Protein AF-A0A8T2GKY2-F1 (afdb_monomer)

Radius of gyration: 22.97 Å; Cα contacts (8 Å, |Δi|>4): 378; chains: 1; bounding box: 49×57×75 Å

Mean predicted aligned error: 13.73 Å

pLDDT: mean 72.63, std 26.42, range [22.33, 98.75]

Foldseek 3Di:
DDDDDDDDDDDDDDDDDDDDDDDDDDDDDDDDDDDDPDPPDPADWAKEFALDQALVVLLVCLVVPHQEYHHECDPVDPSHYDLVRLLSNCVSCVSSNHAYEYEDAQDAPVRQVVSCVSSVHQEYEYHYDRSLVRVVVCLVPHAYEYEFEAEPQRDTPDDRPPVCNLSHQEYEYDYPVADDRVLVVCVVCLVSQHWYWYDAPDTMIITDDNPHPPVVVNVVSVD

Solvent-accessible surface area (backbone atoms only — not comparable to full-atom values): 13162 Å² total; per-residue (Å²): 134,91,83,88,90,82,89,88,87,84,87,86,82,91,82,88,82,90,78,93,74,93,78,82,85,78,91,76,92,77,79,94,72,79,86,64,92,66,90,77,54,102,79,61,69,48,33,33,42,52,50,51,77,43,41,68,57,32,43,54,42,32,77,74,62,29,45,26,42,25,31,29,64,37,84,91,44,98,46,38,49,53,57,68,57,42,26,51,23,22,51,40,22,46,77,62,72,15,46,22,28,39,36,34,35,75,42,48,54,71,57,49,52,52,49,33,62,70,14,58,42,63,30,42,29,25,64,26,72,52,22,44,74,30,44,86,61,44,54,78,79,42,46,32,32,42,50,33,42,23,49,92,83,47,49,68,77,52,77,73,59,81,92,54,45,78,62,36,62,24,38,32,46,41,42,93,75,44,80,82,46,62,78,70,54,48,69,64,44,73,75,55,84,46,40,37,35,40,43,36,70,96,48,48,27,45,30,50,51,100,79,58,59,75,78,58,60,67,58,62,65,72,111

Nearest PDB structures (foldseek):
  1dl3-assembly2_B  TM=8.195E-01  e=1.833E-10  Thermotoga maritima
  1ns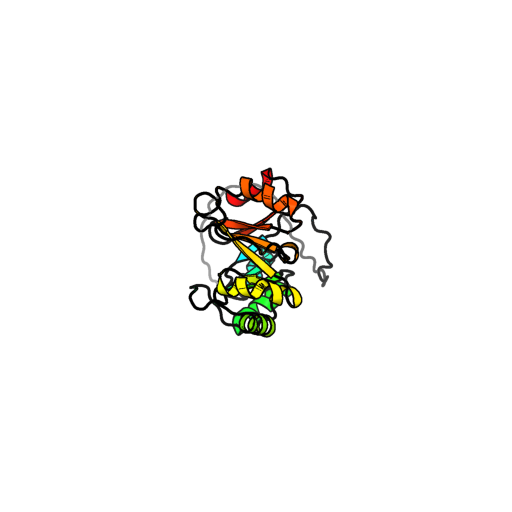j-assembly1_A-2  TM=7.969E-01  e=8.780E-10  Thermotoga maritima
  1dl3-assembly1_A  TM=7.896E-01  e=1.749E-09  Thermotoga maritima
  1lbm-assembly1_A  TM=8.242E-01  e=6.521E-09  Thermotoga maritima
  1v5x-assembly1_B  TM=8.318E-01  e=7.511E-08  Thermus thermophilus

Structure (mmCIF, N/CA/C/O backbone):
data_AF-A0A8T2GKY2-F1
#
_entry.id   AF-A0A8T2GKY2-F1
#
loop_
_atom_site.group_PDB
_atom_site.id
_atom_site.type_symbol
_atom_site.label_atom_id
_atom_site.label_alt_id
_atom_site.label_comp_id
_atom_site.label_asym_id
_atom_site.label_entity_id
_atom_site.label_seq_id
_atom_site.pdbx_PDB_ins_code
_atom_site.Cartn_x
_atom_site.Cartn_y
_atom_site.Cartn_z
_atom_site.occupancy
_atom_site.B_iso_or_equiv
_atom_site.auth_seq_id
_atom_site.auth_comp_id
_atom_site.auth_asym_id
_atom_site.auth_atom_id
_atom_site.pdbx_PDB_model_num
ATOM 1 N N . MET A 1 1 ? -34.374 24.763 52.461 1.00 32.66 1 MET A N 1
ATOM 2 C CA . MET A 1 1 ? -34.403 26.234 52.601 1.00 32.66 1 MET A CA 1
ATOM 3 C C . MET A 1 1 ? -33.079 26.771 52.074 1.00 32.66 1 MET A C 1
ATOM 5 O O . MET A 1 1 ? -32.071 26.225 52.489 1.00 32.66 1 MET A O 1
ATOM 9 N N . SER A 1 2 ? -33.143 27.698 51.103 1.00 29.66 2 SER A N 1
ATOM 10 C CA . SER A 1 2 ? -32.237 28.827 50.755 1.00 29.66 2 SER A CA 1
ATOM 11 C C . SER A 1 2 ? -30.747 28.711 51.139 1.00 29.66 2 SER A C 1
ATOM 13 O O . SER A 1 2 ? -30.451 28.396 52.277 1.00 29.66 2 SER A O 1
ATOM 15 N N . THR A 1 3 ? -29.714 28.948 50.323 1.00 31.73 3 THR A N 1
ATOM 16 C CA . THR A 1 3 ? -29.322 30.028 49.374 1.00 31.73 3 THR A CA 1
ATOM 17 C C . THR A 1 3 ? -27.879 29.643 48.944 1.00 31.73 3 THR A C 1
ATOM 19 O O . THR A 1 3 ? -27.181 29.043 49.749 1.00 31.73 3 THR A O 1
ATOM 22 N N . GLY A 1 4 ? -27.349 29.826 47.731 1.00 27.09 4 GLY A N 1
ATOM 23 C CA . GLY A 1 4 ? -27.071 31.093 47.046 1.00 27.09 4 GLY A CA 1
ATOM 24 C C . GLY A 1 4 ? -25.558 31.434 47.045 1.00 27.09 4 GLY A C 1
ATOM 25 O O . GLY A 1 4 ? -24.960 31.507 48.109 1.00 27.09 4 GLY A O 1
ATOM 26 N N . LEU A 1 5 ? -25.023 31.727 45.843 1.00 32.75 5 LEU A N 1
ATOM 27 C CA . LEU A 1 5 ? -23.810 32.510 45.488 1.00 32.75 5 LEU A CA 1
ATOM 28 C C . LEU A 1 5 ? -22.398 31.885 45.600 1.00 32.75 5 LEU A C 1
ATOM 30 O O . LEU A 1 5 ? -21.884 31.670 46.687 1.00 32.75 5 LEU A O 1
ATOM 34 N N . SER A 1 6 ? -21.671 31.824 44.470 1.00 34.66 6 SER A N 1
ATOM 35 C CA . SER A 1 6 ? -20.662 32.858 44.144 1.00 34.66 6 SER A CA 1
ATOM 36 C C . SER A 1 6 ? -19.997 32.660 42.763 1.00 34.66 6 SER A C 1
ATOM 38 O O . SER A 1 6 ? -19.280 31.696 42.524 1.00 34.66 6 SER A O 1
ATOM 40 N N . ASN A 1 7 ? -20.265 33.620 41.872 1.00 28.98 7 ASN A N 1
ATOM 41 C CA . ASN A 1 7 ? -19.398 34.247 40.863 1.00 28.98 7 ASN A CA 1
ATOM 42 C C . ASN A 1 7 ? -18.136 33.521 40.345 1.00 28.98 7 ASN A C 1
ATOM 44 O O . ASN A 1 7 ? -17.160 33.369 41.074 1.00 28.98 7 ASN A O 1
ATOM 48 N N . ARG A 1 8 ? -18.018 33.436 39.008 1.00 31.77 8 ARG A N 1
ATOM 49 C CA . ARG A 1 8 ? -17.104 34.322 38.252 1.00 31.77 8 ARG A CA 1
ATOM 50 C C . ARG A 1 8 ? -17.467 34.405 36.766 1.00 31.77 8 ARG A C 1
ATOM 52 O O . ARG A 1 8 ? -17.914 33.454 36.143 1.00 31.77 8 ARG A O 1
ATOM 59 N N . LYS A 1 9 ? -17.292 35.620 36.261 1.00 31.86 9 LYS A N 1
ATOM 60 C CA . LYS A 1 9 ? -17.726 36.203 34.993 1.00 31.86 9 LYS A CA 1
ATOM 61 C C . LYS A 1 9 ? -16.487 36.382 34.123 1.00 31.86 9 LYS A C 1
ATOM 63 O O . LYS A 1 9 ? -15.550 36.995 34.621 1.00 31.86 9 LYS A O 1
ATOM 68 N N . VAL A 1 10 ? -16.500 35.968 32.855 1.00 30.44 10 VAL A N 1
ATOM 69 C CA . VAL A 1 10 ? -15.703 36.645 31.818 1.00 30.44 10 VAL A CA 1
ATOM 70 C C . VAL A 1 10 ? -16.494 36.663 30.513 1.00 30.44 10 VAL A C 1
ATOM 72 O O . VAL A 1 10 ? -16.922 35.635 30.002 1.00 30.44 10 VAL A O 1
ATOM 75 N N . SER A 1 11 ? -16.727 37.883 30.044 1.00 31.53 11 SER A N 1
ATOM 76 C CA . SER A 1 11 ? -17.349 38.265 28.782 1.00 31.53 11 SER A CA 1
ATOM 77 C C . SER A 1 11 ? -16.436 37.997 27.594 1.00 31.53 11 SER A C 1
ATOM 79 O O . SER A 1 11 ? -15.244 38.224 27.741 1.00 31.53 11 SER A O 1
ATOM 81 N N . PHE A 1 12 ? -16.992 37.756 26.406 1.00 29.89 12 PHE A N 1
ATOM 82 C CA . PHE A 1 12 ? -16.516 38.428 25.195 1.00 29.89 12 PHE A CA 1
ATOM 83 C C . PHE A 1 12 ? -17.682 38.731 24.250 1.00 29.89 12 PHE A C 1
ATOM 85 O O . PHE A 1 12 ? -18.761 38.149 24.328 1.00 29.89 12 PHE A O 1
ATOM 92 N N . SER A 1 13 ? -17.454 39.781 23.480 1.00 32.41 13 SER A N 1
ATOM 93 C CA . SER A 1 13 ? -18.384 40.746 22.917 1.00 32.41 13 SER A CA 1
ATOM 94 C C . SER A 1 13 ? -19.114 40.302 21.651 1.00 32.41 13 SER A C 1
ATOM 96 O O . SER A 1 13 ? -18.616 39.531 20.839 1.00 32.41 13 SER A O 1
ATOM 98 N N . SER A 1 14 ? -20.293 40.892 21.487 1.00 30.48 14 SER A N 1
ATOM 99 C CA . SER A 1 14 ? -2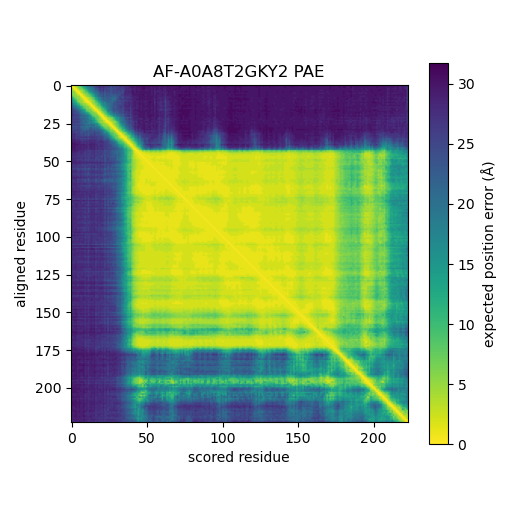1.165 40.877 20.318 1.00 30.48 14 SER A CA 1
ATOM 100 C C . SER A 1 14 ? -20.498 41.368 19.029 1.00 30.48 14 SER A C 1
ATOM 102 O O . SER A 1 14 ? -19.968 42.477 19.005 1.00 30.48 14 SER A O 1
ATOM 104 N N . VAL A 1 15 ? -20.699 40.632 17.935 1.00 32.47 15 VAL A N 1
ATOM 105 C CA . VAL A 1 15 ? -20.936 41.201 16.599 1.00 32.47 15 VAL A CA 1
ATOM 106 C C . VAL A 1 15 ? -22.109 40.427 16.005 1.00 32.47 15 VAL A C 1
ATOM 108 O O . VAL A 1 15 ? -22.082 39.201 15.928 1.00 32.47 15 VAL A O 1
ATOM 111 N N . GLY A 1 16 ? -23.188 41.141 15.693 1.00 30.50 16 GLY A N 1
ATOM 112 C CA . GLY A 1 16 ? -24.419 40.558 15.180 1.00 30.50 16 GLY A CA 1
ATOM 113 C C . GLY A 1 16 ? -24.401 40.386 13.666 1.00 30.50 16 GLY A C 1
ATOM 114 O O . GLY A 1 16 ? -23.892 41.239 12.949 1.00 30.50 16 GLY A O 1
ATOM 115 N N . TYR A 1 17 ? -25.075 39.342 13.191 1.00 25.72 17 TYR A N 1
ATOM 116 C CA . TYR A 1 17 ? -26.086 39.502 12.151 1.00 25.72 17 TYR A CA 1
ATOM 117 C C . TYR A 1 17 ? -27.115 38.376 12.277 1.00 25.72 17 TYR A C 1
ATOM 119 O O . TYR A 1 17 ? -26.778 37.203 12.422 1.00 25.72 17 TYR A O 1
ATOM 127 N N . ALA A 1 18 ? -28.384 38.763 12.303 1.00 31.61 18 ALA A N 1
ATOM 128 C CA . ALA A 1 18 ? -29.525 37.892 12.512 1.00 31.61 18 ALA A CA 1
ATOM 129 C C . ALA A 1 18 ? -29.914 37.179 11.215 1.00 31.61 18 ALA A C 1
ATOM 131 O O . ALA A 1 18 ? -30.179 37.873 10.244 1.00 31.61 18 ALA A O 1
ATOM 132 N N . GLN A 1 19 ? -30.065 35.848 11.236 1.00 39.81 19 GLN A N 1
ATOM 133 C CA . GLN A 1 19 ? -31.049 35.113 10.420 1.00 39.81 19 GLN A CA 1
ATOM 134 C C . GLN A 1 19 ? -31.507 33.823 11.131 1.00 39.81 19 GLN A C 1
ATOM 136 O O . GLN A 1 19 ? -31.027 32.721 10.904 1.00 39.81 19 GLN A O 1
ATOM 141 N N . ASN A 1 20 ? -32.445 34.013 12.055 1.00 36.53 20 ASN A N 1
ATOM 142 C CA . ASN A 1 20 ? -33.67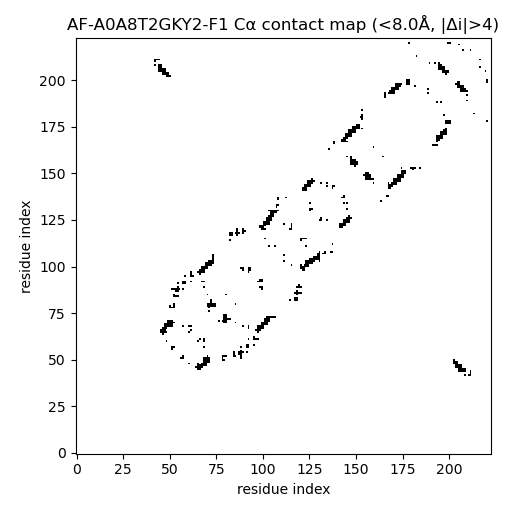3 33.239 12.243 1.00 36.53 20 ASN A CA 1
ATOM 143 C C . ASN A 1 20 ? -33.748 31.815 11.627 1.00 36.53 20 ASN A C 1
ATOM 145 O O . ASN A 1 20 ? -34.330 31.651 10.558 1.00 36.53 20 ASN A O 1
ATOM 149 N N . ARG A 1 21 ? -33.291 30.770 12.338 1.00 31.94 21 ARG A N 1
ATOM 150 C CA . ARG A 1 21 ? -33.905 29.422 12.286 1.00 31.94 21 ARG A CA 1
ATOM 151 C C . ARG A 1 21 ? -33.847 28.762 13.662 1.00 31.94 21 ARG A C 1
ATOM 153 O O . ARG A 1 21 ? -32.782 28.514 14.215 1.00 31.94 21 ARG A O 1
ATOM 160 N N . LYS A 1 22 ? -35.027 28.490 14.212 1.00 30.95 22 LYS A N 1
ATOM 161 C CA . LYS A 1 22 ? -35.247 27.765 15.463 1.00 30.95 22 LYS A CA 1
ATOM 162 C C . LYS A 1 22 ? -34.966 26.280 15.206 1.00 30.95 22 LYS A C 1
ATOM 164 O O . LYS A 1 22 ? -35.832 25.578 14.701 1.00 30.95 22 LYS A O 1
ATOM 169 N N . LEU A 1 23 ? -33.753 25.818 15.498 1.00 32.53 23 LEU A N 1
ATOM 170 C CA . LEU A 1 23 ? -33.408 24.395 15.484 1.00 32.53 23 LEU A CA 1
ATOM 171 C C . LEU A 1 23 ? -33.522 23.866 16.915 1.00 32.53 23 LEU A C 1
ATOM 173 O O . LEU A 1 23 ? -32.670 24.128 17.759 1.00 32.53 23 LEU A O 1
ATOM 177 N N . SER A 1 24 ? -34.621 23.173 17.208 1.00 30.58 24 SER A N 1
ATOM 178 C CA . SER A 1 24 ? -34.756 22.380 18.428 1.00 30.58 24 SER A CA 1
ATOM 179 C C . SER A 1 24 ? -34.111 21.016 18.193 1.00 30.58 24 SER A C 1
ATOM 181 O O . SER A 1 24 ? -34.671 20.195 17.470 1.00 30.58 24 SER A O 1
ATOM 183 N N . CYS A 1 25 ? -32.950 20.768 18.795 1.00 22.33 25 CYS A N 1
ATOM 184 C CA . CYS A 1 25 ? -32.376 19.427 18.850 1.00 22.33 25 CYS A CA 1
ATOM 185 C C . CYS A 1 25 ? -33.033 18.653 19.995 1.00 22.33 25 CYS A C 1
ATOM 187 O O . CYS A 1 25 ? -32.774 18.920 21.168 1.00 22.33 25 CYS A O 1
ATOM 189 N N . SER A 1 26 ? -33.896 17.702 19.653 1.00 35.56 26 SER A N 1
ATOM 190 C CA . SER A 1 26 ? -34.313 16.639 20.562 1.00 35.56 26 SER A CA 1
ATOM 191 C C . SER A 1 26 ? -33.254 15.540 20.551 1.00 35.56 26 SER A C 1
ATOM 193 O O . SER A 1 26 ? -32.970 14.964 19.503 1.00 35.56 26 SER A O 1
ATOM 195 N N . VAL A 1 27 ? -32.675 15.252 21.715 1.00 29.42 27 VAL A N 1
ATOM 196 C CA . VAL A 1 27 ? -31.840 14.066 21.924 1.00 29.42 27 VAL A CA 1
ATOM 197 C C . VAL A 1 27 ? -32.748 12.837 21.896 1.00 29.42 27 VAL A C 1
ATOM 199 O O . VAL A 1 27 ? -33.629 12.706 22.743 1.00 29.42 27 VAL A O 1
ATOM 202 N N . SER A 1 28 ? -32.526 11.938 20.942 1.00 31.48 28 SER A N 1
ATOM 203 C CA . SER A 1 28 ? -33.073 10.582 20.971 1.00 31.48 28 SER A CA 1
ATOM 204 C C . SER A 1 28 ? -31.924 9.585 20.890 1.00 31.48 28 SER A C 1
ATOM 206 O O . SER A 1 28 ? -31.229 9.494 19.882 1.00 31.48 28 SER A O 1
ATOM 208 N N . SER A 1 29 ? -31.716 8.864 21.985 1.00 40.31 29 SER A N 1
ATOM 209 C CA . SER A 1 29 ? -30.877 7.674 22.058 1.00 40.31 29 SER A CA 1
ATOM 210 C C . SER A 1 29 ? -31.449 6.569 21.172 1.00 40.31 29 SER A C 1
ATOM 212 O O . SER A 1 29 ? -32.589 6.161 21.389 1.00 40.31 29 SER A O 1
ATOM 214 N N . THR A 1 30 ? -30.655 6.042 20.243 1.00 30.69 30 THR A N 1
ATOM 215 C CA . THR A 1 30 ? -30.938 4.764 19.575 1.00 30.69 30 THR A CA 1
ATOM 216 C C . THR A 1 30 ? -29.638 3.993 19.373 1.00 30.69 30 THR A C 1
ATOM 218 O O . THR A 1 30 ? -28.815 4.331 18.530 1.00 30.69 30 THR A O 1
ATOM 221 N N . GLU A 1 31 ? -29.454 3.047 20.287 1.00 35.81 31 GLU A N 1
ATOM 222 C CA . GLU A 1 31 ? -28.994 1.663 20.143 1.00 35.81 31 GLU A CA 1
ATOM 223 C C . GLU A 1 31 ? -28.204 1.232 18.891 1.00 35.81 31 GLU A C 1
ATOM 225 O O . GLU A 1 31 ? -28.561 1.499 17.747 1.00 35.81 31 GLU A O 1
ATOM 230 N N . ASN A 1 32 ? -27.156 0.452 19.186 1.00 44.72 32 ASN A N 1
ATOM 231 C CA . ASN A 1 32 ? -26.295 -0.323 18.297 1.00 44.72 32 ASN A CA 1
ATOM 232 C C . ASN A 1 32 ? -27.013 -0.925 17.082 1.00 44.72 32 ASN A C 1
ATOM 234 O O . ASN A 1 32 ? -27.776 -1.883 17.205 1.00 44.72 32 ASN A O 1
ATOM 238 N N . VAL A 1 33 ? -26.616 -0.471 15.896 1.00 35.84 33 VAL A N 1
ATOM 239 C CA . VAL A 1 33 ? -26.764 -1.230 14.656 1.00 35.84 33 VAL A CA 1
ATOM 240 C C . VAL A 1 33 ? -25.398 -1.231 13.984 1.00 35.84 33 VAL A C 1
ATOM 242 O O . VAL A 1 33 ? -24.926 -0.198 13.518 1.00 35.84 33 VAL A O 1
ATOM 245 N N . ALA A 1 34 ? -24.741 -2.393 13.985 1.00 41.00 34 ALA A N 1
ATOM 246 C CA . ALA A 1 34 ? -23.547 -2.624 13.181 1.00 41.00 34 ALA A CA 1
ATOM 247 C C . ALA A 1 34 ? -23.861 -2.264 11.716 1.00 41.00 34 ALA A C 1
ATOM 249 O O . ALA A 1 34 ? -24.927 -2.673 11.233 1.00 41.00 34 ALA A O 1
ATOM 250 N N . PRO A 1 35 ? -22.995 -1.524 10.998 1.00 39.66 35 PRO A N 1
ATOM 251 C CA . PRO A 1 35 ? -23.241 -1.241 9.598 1.00 39.66 35 PRO A CA 1
ATOM 252 C C . PRO A 1 35 ? -23.141 -2.564 8.840 1.00 39.66 35 PRO A C 1
ATOM 254 O O . PRO A 1 35 ? -22.062 -3.120 8.656 1.00 39.66 35 PRO A O 1
ATOM 257 N N . LYS A 1 36 ? -24.300 -3.098 8.458 1.00 39.28 36 LYS A N 1
ATOM 258 C CA . LYS A 1 36 ? -24.404 -4.110 7.411 1.00 39.28 36 LYS A CA 1
ATOM 259 C C . LYS A 1 36 ? -23.870 -3.485 6.130 1.00 39.28 36 LYS A C 1
ATOM 261 O O . LYS A 1 36 ? -24.132 -2.302 5.915 1.00 39.28 36 LYS A O 1
ATOM 266 N N . ASP A 1 37 ? -23.152 -4.285 5.340 1.00 47.81 37 ASP A N 1
ATOM 267 C CA . ASP A 1 37 ? -22.765 -3.983 3.960 1.00 47.81 37 ASP A CA 1
ATOM 268 C C . ASP A 1 37 ? -23.909 -3.248 3.264 1.00 47.81 37 ASP A C 1
ATOM 270 O O . ASP A 1 37 ? -24.945 -3.823 2.922 1.00 47.81 37 ASP A O 1
ATOM 274 N N . ASP A 1 38 ? -23.742 -1.936 3.178 1.00 45.31 38 ASP A N 1
ATOM 275 C CA . ASP A 1 38 ? -24.675 -1.046 2.531 1.00 45.31 38 ASP A CA 1
ATOM 276 C C . ASP A 1 38 ? -24.303 -1.083 1.055 1.00 45.31 38 ASP A C 1
ATOM 278 O O . ASP A 1 38 ? -23.138 -0.882 0.698 1.00 45.31 38 ASP A O 1
ATOM 282 N N . ASP A 1 39 ? -25.303 -1.322 0.215 1.00 47.53 39 ASP A N 1
ATOM 283 C CA . ASP A 1 39 ? -25.324 -1.152 -1.240 1.00 47.53 39 ASP A CA 1
ATOM 284 C C . ASP A 1 39 ? -25.146 0.344 -1.610 1.00 47.53 39 ASP A C 1
ATOM 286 O O . ASP A 1 39 ? -25.842 0.929 -2.441 1.00 47.53 39 ASP A O 1
ATOM 290 N N . ARG A 1 40 ? -24.206 1.011 -0.927 1.00 47.62 40 ARG A N 1
ATOM 291 C CA . ARG A 1 40 ? -23.876 2.430 -0.989 1.00 47.62 40 ARG A CA 1
ATOM 292 C C . ARG A 1 40 ? -23.054 2.704 -2.237 1.00 47.62 40 ARG A C 1
ATOM 294 O O . ARG A 1 40 ? -21.850 2.943 -2.182 1.00 47.62 40 ARG A O 1
ATOM 301 N N . GLY A 1 41 ? -23.773 2.724 -3.355 1.00 49.00 41 GLY A N 1
ATOM 302 C CA . GLY A 1 41 ? -23.422 3.440 -4.573 1.00 49.00 41 GLY A CA 1
ATOM 303 C C . GLY A 1 41 ? -22.332 2.767 -5.393 1.00 49.00 41 GLY A C 1
ATOM 304 O O . GLY A 1 41 ? -21.160 3.116 -5.280 1.00 49.00 41 GLY A O 1
ATOM 305 N N . LYS A 1 42 ? -22.743 1.895 -6.317 1.00 53.44 42 LYS A N 1
ATOM 306 C CA . LYS A 1 42 ? -21.879 1.287 -7.343 1.00 53.44 42 LYS A CA 1
ATOM 307 C C . LYS A 1 42 ? -21.225 2.305 -8.309 1.00 53.44 42 LYS A C 1
ATOM 309 O O . LYS A 1 42 ? -20.414 1.906 -9.136 1.00 53.44 42 LYS A O 1
ATOM 314 N N . ASP A 1 43 ? -21.523 3.600 -8.151 1.00 65.56 43 ASP A N 1
ATOM 315 C CA . ASP A 1 43 ? -21.116 4.687 -9.050 1.00 65.56 43 ASP A CA 1
ATOM 316 C C . ASP A 1 43 ? -20.233 5.772 -8.398 1.00 65.56 43 ASP A C 1
ATOM 318 O O . ASP A 1 43 ? -19.958 6.790 -9.034 1.00 65.56 43 ASP A O 1
ATOM 322 N N . ARG A 1 44 ? -19.777 5.612 -7.142 1.00 77.50 44 ARG A N 1
ATOM 323 C CA . ARG A 1 44 ? -18.852 6.589 -6.527 1.00 77.50 44 ARG A CA 1
ATOM 324 C C . ARG A 1 44 ? -17.385 6.165 -6.679 1.00 77.50 44 ARG A C 1
ATOM 326 O O . ARG A 1 44 ? -17.084 4.976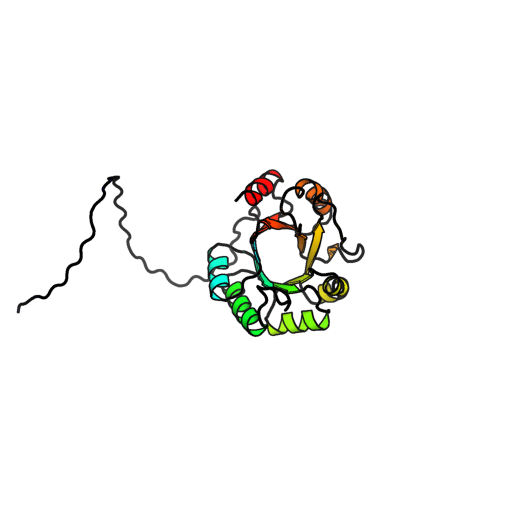 -6.572 1.00 77.50 44 ARG A O 1
ATOM 333 N N . PRO A 1 45 ? -16.450 7.113 -6.863 1.00 78.88 45 PRO A N 1
ATOM 334 C CA . PRO A 1 45 ? -15.027 6.807 -6.806 1.00 78.88 45 PRO A CA 1
ATOM 335 C C . PRO A 1 45 ? -14.649 6.315 -5.404 1.00 78.88 45 PRO A C 1
ATOM 337 O O . PRO A 1 45 ? -15.138 6.832 -4.394 1.00 78.88 45 PRO A O 1
ATOM 340 N N . LEU A 1 46 ? -13.758 5.326 -5.350 1.00 86.38 46 LEU A N 1
ATOM 341 C CA . LEU A 1 46 ? -13.145 4.891 -4.097 1.00 86.38 46 LEU A CA 1
ATOM 342 C C . LEU A 1 46 ? -11.949 5.793 -3.755 1.00 86.38 46 LEU A C 1
ATOM 344 O O . LEU A 1 46 ? -11.256 6.300 -4.641 1.00 86.38 46 LEU A O 1
ATOM 348 N N . VAL A 1 47 ? -11.683 5.997 -2.470 1.00 87.38 47 VAL A N 1
ATOM 349 C CA . VAL A 1 47 ? -10.643 6.919 -1.994 1.00 87.38 47 VAL A CA 1
ATOM 350 C C . VAL A 1 47 ? -9.597 6.180 -1.170 1.00 87.38 47 VAL A C 1
ATOM 352 O O . VAL A 1 47 ? -9.917 5.455 -0.232 1.00 87.38 47 VAL A O 1
ATOM 355 N N . LYS A 1 48 ? -8.318 6.397 -1.488 1.00 90.81 48 LYS A N 1
ATOM 356 C CA . LYS A 1 48 ? -7.177 5.893 -0.720 1.00 90.81 48 LYS A CA 1
ATOM 357 C C . LYS A 1 48 ? -6.392 7.041 -0.088 1.00 90.81 48 LYS A C 1
ATOM 359 O O . LYS A 1 48 ? -5.802 7.859 -0.796 1.00 90.81 48 LYS A O 1
ATOM 364 N N . MET A 1 49 ? -6.295 7.034 1.242 1.00 91.31 49 MET A N 1
ATOM 365 C CA . MET A 1 49 ? -5.474 7.969 2.021 1.00 91.31 49 MET A CA 1
ATOM 366 C C . MET A 1 49 ? -4.120 7.333 2.331 1.00 91.31 49 MET A C 1
ATOM 368 O O . MET A 1 49 ? -4.049 6.307 3.003 1.00 91.31 49 MET A O 1
ATOM 372 N N . CYS A 1 50 ? -3.028 7.892 1.803 1.00 91.44 50 CYS A N 1
ATOM 373 C CA . CYS A 1 50 ? -1.718 7.231 1.806 1.00 91.44 50 CYS A CA 1
ATOM 374 C C . CYS A 1 50 ? -0.700 7.886 2.746 1.00 91.44 50 CYS A C 1
ATOM 376 O O . CYS A 1 50 ? -0.593 9.109 2.798 1.00 91.44 50 CYS A O 1
ATOM 378 N N . GLY A 1 51 ? 0.133 7.061 3.386 1.00 92.06 51 GLY A N 1
ATOM 379 C CA . GLY A 1 51 ? 1.181 7.448 4.333 1.00 92.06 51 GLY A CA 1
ATOM 380 C C . GLY A 1 51 ? 0.622 7.957 5.656 1.00 92.06 51 GLY A C 1
ATOM 381 O O . GLY A 1 51 ? 1.114 8.954 6.178 1.00 92.06 51 GLY A O 1
ATOM 382 N N . ILE A 1 52 ? -0.412 7.275 6.147 1.00 96.19 52 ILE A N 1
ATOM 383 C CA . ILE A 1 52 ? -0.953 7.433 7.494 1.00 96.19 52 ILE A CA 1
ATOM 384 C C . ILE A 1 52 ? 0.060 6.877 8.494 1.00 96.19 52 ILE A C 1
ATOM 386 O O . ILE A 1 52 ? 0.580 5.776 8.307 1.00 96.19 52 ILE A O 1
ATOM 390 N N . THR A 1 53 ? 0.352 7.653 9.539 1.00 97.19 53 THR A N 1
ATOM 391 C CA . THR A 1 53 ? 1.410 7.337 10.512 1.00 97.19 53 THR A CA 1
ATOM 392 C C . THR A 1 53 ? 0.902 7.102 11.932 1.00 97.19 53 THR A C 1
ATOM 394 O O . THR A 1 53 ? 1.700 6.802 12.816 1.00 97.19 53 THR A O 1
ATOM 397 N N . SER A 1 54 ? -0.402 7.248 12.180 1.00 97.56 54 SER A N 1
ATOM 398 C CA . SER A 1 54 ? -1.001 7.000 13.492 1.00 97.56 54 SER A CA 1
ATOM 399 C C . SER A 1 54 ? -2.415 6.428 13.378 1.00 97.56 54 SER A C 1
ATOM 401 O O . SER A 1 54 ? -3.139 6.715 12.424 1.00 97.56 54 SER A O 1
ATOM 403 N N . ALA A 1 55 ? -2.827 5.645 14.378 1.00 98.00 55 ALA A N 1
ATOM 404 C CA . ALA A 1 55 ? -4.179 5.089 14.466 1.00 98.00 55 ALA A CA 1
ATOM 405 C C . ALA A 1 55 ? -5.257 6.186 14.544 1.00 98.00 55 ALA A C 1
ATOM 407 O O . ALA A 1 55 ? -6.346 6.039 13.997 1.00 98.00 55 ALA A O 1
ATOM 408 N N . ARG A 1 56 ? -4.933 7.331 15.158 1.00 97.56 56 ARG A N 1
ATOM 409 C CA . ARG A 1 56 ? -5.823 8.497 15.204 1.00 97.56 56 ARG A CA 1
ATOM 410 C C . ARG A 1 56 ? -6.082 9.068 13.810 1.00 97.56 56 ARG A C 1
ATOM 412 O O . ARG A 1 56 ? -7.229 9.346 13.475 1.00 97.56 56 ARG A O 1
ATOM 419 N N . ASP A 1 57 ? -5.033 9.240 13.008 1.00 95.44 57 ASP A N 1
ATOM 420 C CA . ASP A 1 57 ? -5.171 9.754 11.640 1.00 95.44 57 ASP A CA 1
ATOM 421 C C . ASP A 1 57 ? -5.919 8.759 10.749 1.00 95.44 57 ASP A C 1
ATOM 423 O O . ASP A 1 57 ? -6.694 9.169 9.888 1.00 95.44 57 ASP A O 1
ATOM 427 N N . ALA A 1 58 ? -5.741 7.457 10.997 1.00 97.50 58 ALA A N 1
ATOM 428 C CA . ALA A 1 58 ? -6.515 6.410 10.344 1.00 97.50 58 ALA A CA 1
ATOM 429 C C . ALA A 1 58 ? -8.011 6.540 10.659 1.00 97.50 58 ALA A C 1
ATOM 431 O O . ALA A 1 58 ? -8.808 6.596 9.730 1.00 97.50 58 ALA A O 1
ATOM 432 N N . ALA A 1 59 ? -8.387 6.667 11.937 1.00 97.50 59 ALA A N 1
ATOM 433 C CA . ALA A 1 59 ? -9.783 6.843 12.339 1.00 97.50 59 ALA A CA 1
ATOM 434 C C . ALA A 1 59 ? -10.417 8.063 11.655 1.00 97.50 59 ALA A C 1
ATOM 436 O O . ALA A 1 59 ? -11.471 7.940 11.039 1.00 97.50 59 ALA A O 1
ATOM 437 N N . MET A 1 60 ? -9.729 9.211 11.668 1.00 96.00 60 MET A N 1
ATOM 438 C CA . MET A 1 60 ? -10.215 10.426 11.000 1.00 96.00 60 MET A CA 1
ATOM 439 C C . MET A 1 60 ? -10.367 10.240 9.484 1.00 96.00 60 MET A C 1
ATOM 441 O O . MET A 1 60 ? -11.332 10.723 8.898 1.00 96.00 60 MET A O 1
ATOM 445 N N . ALA A 1 61 ? -9.426 9.549 8.834 1.00 92.75 61 ALA A N 1
ATOM 446 C CA . ALA A 1 61 ? -9.508 9.271 7.403 1.00 92.75 61 ALA A CA 1
ATOM 447 C C . ALA A 1 61 ? -10.701 8.366 7.063 1.00 92.75 61 ALA A C 1
ATOM 449 O O . ALA A 1 61 ? -11.385 8.601 6.068 1.00 92.75 61 ALA A O 1
ATOM 450 N N . VAL A 1 62 ? -10.971 7.358 7.894 1.00 95.56 62 VAL A N 1
ATOM 451 C CA . VAL A 1 62 ? -12.109 6.456 7.699 1.00 95.56 62 VAL A CA 1
ATOM 452 C C . VAL A 1 62 ? -13.439 7.161 7.966 1.00 95.56 62 VAL A C 1
ATOM 454 O O . VAL A 1 62 ? -14.352 7.051 7.153 1.00 95.56 62 VAL A O 1
ATOM 457 N N . GLU A 1 63 ? -13.534 7.969 9.024 1.00 95.12 63 GLU A N 1
ATOM 458 C CA . GLU A 1 63 ? -14.703 8.824 9.287 1.00 95.12 63 GLU A CA 1
ATOM 459 C C . GLU A 1 63 ? -14.981 9.799 8.131 1.00 95.12 63 GLU A C 1
ATOM 461 O O . GLU A 1 63 ? -16.136 10.093 7.826 1.00 95.12 63 GLU A O 1
ATOM 466 N N . ALA A 1 64 ? -13.930 10.264 7.448 1.00 92.19 64 ALA A N 1
ATOM 467 C CA . ALA A 1 64 ? -14.035 11.102 6.256 1.00 92.19 64 ALA A CA 1
ATOM 468 C C . ALA A 1 64 ? -14.412 10.331 4.971 1.00 92.19 64 ALA A C 1
ATOM 470 O O . ALA A 1 64 ? -14.579 10.953 3.922 1.00 92.19 64 ALA A O 1
ATOM 471 N N . GLY A 1 65 ? -14.562 9.003 5.033 1.00 91.44 65 GLY A N 1
ATOM 472 C CA . GLY A 1 65 ? -14.999 8.164 3.915 1.00 91.44 65 GLY A CA 1
ATOM 473 C C . GLY A 1 65 ? -13.876 7.539 3.085 1.00 91.44 65 GLY A C 1
ATOM 474 O O . GLY A 1 65 ? -14.111 7.181 1.933 1.00 91.44 65 GLY A O 1
ATOM 475 N N . ALA A 1 66 ? -12.657 7.415 3.622 1.00 89.88 66 ALA A N 1
ATOM 476 C CA . ALA A 1 66 ? -11.594 6.676 2.944 1.00 89.88 66 ALA A CA 1
ATOM 477 C C . ALA A 1 66 ? -11.935 5.180 2.842 1.00 89.88 66 ALA A C 1
ATOM 479 O O . ALA A 1 66 ? -12.199 4.526 3.846 1.00 89.88 66 ALA A O 1
ATOM 480 N N . ASP A 1 67 ? -11.842 4.621 1.637 1.00 95.12 67 ASP A N 1
ATOM 481 C CA . ASP A 1 67 ? -12.038 3.192 1.373 1.00 95.12 67 ASP A CA 1
ATOM 482 C C . ASP A 1 67 ? -10.745 2.381 1.597 1.00 95.12 67 ASP A C 1
ATOM 484 O O . ASP A 1 67 ? -10.788 1.176 1.849 1.00 95.12 67 ASP A O 1
ATOM 488 N N . PHE A 1 68 ? -9.577 3.034 1.525 1.00 96.12 68 PHE A N 1
ATOM 489 C CA . PHE A 1 68 ? -8.267 2.412 1.740 1.00 96.12 68 PHE A CA 1
ATOM 490 C C . PHE A 1 68 ? -7.343 3.292 2.584 1.00 96.12 68 PHE A C 1
ATOM 492 O O . PHE A 1 68 ? -7.228 4.501 2.360 1.00 96.12 68 PHE A O 1
ATOM 499 N N . ILE A 1 69 ? -6.584 2.658 3.477 1.00 96.94 69 ILE A N 1
ATOM 500 C CA . ILE A 1 69 ? -5.601 3.308 4.348 1.00 96.94 69 ILE A CA 1
ATOM 501 C C . ILE A 1 69 ? -4.204 2.781 4.021 1.00 96.94 69 ILE A C 1
ATOM 503 O O . ILE A 1 69 ? -3.892 1.616 4.244 1.00 96.94 69 ILE A O 1
ATOM 507 N N . GLY A 1 70 ? -3.353 3.642 3.463 1.00 96.69 70 GLY A N 1
ATOM 508 C CA . GLY A 1 70 ? -1.989 3.310 3.064 1.00 96.69 70 GLY A CA 1
ATOM 509 C C . GLY A 1 70 ? -0.959 3.625 4.144 1.00 96.69 70 GLY A C 1
ATOM 510 O O . GLY A 1 70 ? -0.860 4.764 4.595 1.00 96.69 70 GLY A O 1
ATOM 511 N N . MET A 1 71 ? -0.124 2.646 4.468 1.00 98.00 71 MET A N 1
ATOM 512 C CA . MET A 1 71 ? 0.978 2.729 5.425 1.00 98.00 71 MET A CA 1
ATOM 513 C C . MET A 1 71 ? 2.297 2.484 4.704 1.00 98.00 71 MET A C 1
ATOM 515 O O . MET A 1 71 ? 2.422 1.520 3.955 1.00 98.00 71 MET A O 1
ATOM 519 N N . ILE A 1 72 ? 3.290 3.346 4.913 1.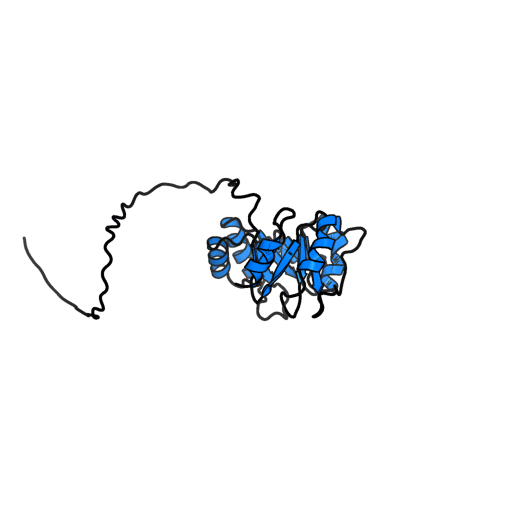00 97.00 72 ILE A N 1
ATOM 520 C CA . ILE A 1 72 ? 4.606 3.171 4.291 1.00 97.00 72 ILE A CA 1
ATOM 521 C C . ILE A 1 72 ? 5.494 2.391 5.257 1.00 97.00 72 ILE A C 1
ATOM 523 O O . ILE A 1 72 ? 5.723 2.842 6.376 1.00 97.00 72 ILE A O 1
ATOM 527 N N . ILE A 1 73 ? 5.993 1.236 4.816 1.00 96.19 73 ILE A N 1
ATOM 528 C CA . ILE A 1 73 ? 6.843 0.333 5.617 1.00 96.19 73 ILE A CA 1
ATOM 529 C C . ILE A 1 73 ? 8.288 0.358 5.078 1.00 96.19 73 ILE A C 1
ATOM 531 O O . ILE A 1 73 ? 9.099 -0.515 5.348 1.00 96.19 73 ILE A O 1
ATOM 535 N N . TRP A 1 74 ? 8.634 1.392 4.307 1.00 95.81 74 TRP A N 1
ATOM 536 C CA . TRP A 1 74 ? 9.967 1.566 3.740 1.00 95.81 74 TRP A CA 1
ATOM 537 C C . TRP A 1 74 ? 10.804 2.556 4.568 1.00 95.81 74 TRP A C 1
ATOM 539 O O . TRP A 1 74 ? 10.477 3.751 4.567 1.00 95.81 74 TRP A O 1
ATOM 549 N N . PRO A 1 75 ? 11.905 2.115 5.214 1.00 92.81 75 PRO A N 1
ATOM 550 C CA . PRO A 1 75 ? 12.647 2.905 6.206 1.00 92.81 75 PRO A CA 1
ATOM 551 C C . PRO A 1 75 ? 13.180 4.260 5.727 1.00 92.81 75 PRO A C 1
ATOM 553 O O . PRO A 1 75 ? 13.380 5.164 6.535 1.00 92.81 75 PRO A O 1
ATOM 556 N N . HIS A 1 76 ? 13.408 4.430 4.423 1.00 93.69 76 HIS A N 1
ATOM 557 C CA . HIS A 1 76 ? 13.925 5.680 3.854 1.00 93.69 76 HIS A CA 1
ATOM 558 C C . HIS A 1 76 ? 12.845 6.758 3.643 1.00 93.69 76 HIS A C 1
ATOM 560 O O . HIS A 1 76 ? 13.155 7.894 3.276 1.00 93.69 76 HIS A O 1
ATOM 566 N N . SER A 1 77 ? 11.573 6.446 3.900 1.00 92.44 77 SER A N 1
ATOM 567 C CA . SER A 1 77 ? 10.487 7.424 3.875 1.00 92.44 77 SER A CA 1
ATOM 568 C C . SER A 1 77 ? 10.383 8.192 5.194 1.00 92.44 77 SER A C 1
ATOM 570 O O . SER A 1 77 ? 10.318 7.602 6.269 1.00 92.44 77 SER A O 1
ATOM 572 N N . LYS A 1 78 ? 10.200 9.519 5.122 1.00 93.44 78 LYS A N 1
ATOM 573 C CA . LYS A 1 78 ? 9.862 10.356 6.296 1.00 93.44 78 LYS A CA 1
ATOM 574 C C . LYS A 1 78 ? 8.543 9.961 6.974 1.00 93.44 78 LYS A C 1
ATOM 576 O O . LYS A 1 78 ? 8.309 10.342 8.112 1.00 93.44 78 LYS A O 1
ATOM 581 N N . ARG A 1 79 ? 7.671 9.253 6.251 1.00 95.19 79 ARG A N 1
ATOM 582 C CA . ARG A 1 79 ? 6.376 8.749 6.733 1.00 95.19 79 ARG A CA 1
ATOM 583 C C . ARG A 1 79 ? 6.410 7.241 7.002 1.00 95.19 79 ARG A C 1
ATOM 585 O O . ARG A 1 79 ? 5.357 6.615 7.037 1.00 95.19 79 ARG A O 1
ATOM 592 N N . SER A 1 80 ? 7.604 6.650 7.104 1.00 96.88 80 SER A N 1
ATOM 593 C CA . SER A 1 80 ? 7.746 5.238 7.454 1.00 96.88 80 SER A CA 1
ATOM 594 C C . SER A 1 80 ? 7.276 4.992 8.882 1.00 96.88 80 SER A C 1
ATOM 596 O O . SER A 1 80 ? 7.561 5.789 9.775 1.00 96.88 80 SER A O 1
ATOM 598 N N . ILE A 1 81 ? 6.616 3.861 9.102 1.00 98.12 81 ILE A N 1
ATOM 599 C CA . ILE A 1 81 ? 6.198 3.399 10.429 1.00 98.12 81 ILE A CA 1
ATOM 600 C C . ILE A 1 81 ? 6.730 1.996 10.725 1.00 98.12 81 ILE A C 1
ATOM 602 O O . ILE A 1 81 ? 7.150 1.278 9.819 1.00 98.12 81 ILE A O 1
ATOM 606 N N . SER A 1 82 ? 6.725 1.604 12.001 1.00 98.19 82 SER A N 1
ATOM 607 C CA . SER A 1 82 ? 7.039 0.231 12.408 1.00 98.19 82 SER A CA 1
ATOM 608 C C . SER A 1 82 ? 5.873 -0.721 12.120 1.00 98.19 82 SER A C 1
ATOM 610 O O . SER A 1 82 ? 4.722 -0.298 12.010 1.00 98.19 82 SER A O 1
ATOM 612 N N . LEU A 1 83 ? 6.154 -2.029 12.093 1.00 98.31 83 LEU A N 1
ATOM 613 C CA . LEU A 1 83 ? 5.120 -3.063 11.937 1.00 98.31 83 LEU A CA 1
ATOM 614 C C . LEU A 1 83 ? 4.083 -3.053 13.070 1.00 98.31 83 LEU A C 1
ATOM 616 O O . LEU A 1 83 ? 2.917 -3.356 12.827 1.00 98.31 83 LEU A O 1
ATOM 620 N N . SER A 1 84 ? 4.485 -2.675 14.288 1.00 98.38 84 SER A N 1
ATOM 621 C CA . SER A 1 84 ? 3.564 -2.534 15.423 1.00 98.38 84 SER A CA 1
ATOM 622 C C . SER A 1 84 ? 2.575 -1.388 15.209 1.00 98.38 84 SER A C 1
ATOM 624 O O . SER A 1 84 ? 1.377 -1.585 15.350 1.00 98.38 84 SER A O 1
ATOM 626 N N . VAL A 1 85 ? 3.056 -0.217 14.777 1.00 98.50 85 VAL A N 1
ATOM 627 C CA . VAL A 1 85 ? 2.188 0.931 14.469 1.00 98.50 85 VAL A CA 1
ATOM 628 C C . VAL A 1 85 ? 1.302 0.626 13.261 1.00 98.50 85 VAL A C 1
ATOM 630 O O . VAL A 1 85 ? 0.130 0.997 13.246 1.00 98.50 85 VAL A O 1
ATOM 633 N N . ALA A 1 86 ? 1.833 -0.085 12.262 1.00 98.56 86 ALA A N 1
ATOM 634 C CA . ALA A 1 86 ? 1.044 -0.536 11.124 1.00 98.56 86 ALA A CA 1
ATOM 635 C C . ALA A 1 86 ? -0.089 -1.477 11.558 1.00 98.56 86 ALA A C 1
ATOM 637 O O . ALA A 1 86 ? -1.199 -1.344 11.055 1.00 98.56 86 ALA A O 1
ATOM 638 N N . LYS A 1 87 ? 0.148 -2.365 12.532 1.00 98.75 87 LYS A N 1
ATOM 639 C CA . LYS A 1 87 ? -0.893 -3.230 13.101 1.00 98.75 87 LYS A CA 1
ATOM 640 C C . LYS A 1 87 ? -2.016 -2.423 13.760 1.00 98.75 87 LYS A C 1
ATOM 642 O O . LYS A 1 87 ? -3.183 -2.662 13.462 1.00 98.75 87 LYS A O 1
ATOM 647 N N . ASP A 1 88 ? -1.667 -1.432 14.579 1.00 98.69 88 ASP A N 1
ATOM 648 C CA . ASP A 1 88 ? -2.650 -0.575 15.257 1.00 98.69 88 ASP A CA 1
ATOM 649 C C . ASP A 1 88 ? -3.510 0.207 14.246 1.00 98.69 88 ASP A C 1
ATOM 651 O O . ASP A 1 88 ? -4.735 0.259 14.352 1.00 98.69 88 ASP A O 1
ATOM 655 N N . ILE A 1 89 ? -2.878 0.786 13.218 1.00 98.69 89 ILE A N 1
ATOM 656 C CA . ILE A 1 89 ? -3.577 1.481 12.124 1.00 98.69 89 ILE A CA 1
ATOM 657 C C . ILE A 1 89 ? -4.475 0.518 11.349 1.00 98.69 89 ILE A C 1
ATOM 659 O O . ILE A 1 89 ? -5.597 0.867 10.985 1.00 98.69 89 ILE A O 1
ATOM 663 N N . SER A 1 90 ? -3.975 -0.685 11.085 1.00 98.69 90 SER A N 1
ATOM 664 C CA . SER A 1 90 ? -4.669 -1.712 10.323 1.00 98.69 90 SER A CA 1
ATOM 665 C C . SER A 1 90 ? -5.942 -2.192 11.018 1.00 98.69 90 SER A C 1
ATOM 667 O O . SER A 1 90 ? -6.976 -2.369 10.369 1.00 98.69 90 SER A O 1
ATOM 669 N N . GLN A 1 91 ? -5.895 -2.335 12.344 1.00 98.62 91 GLN A N 1
ATOM 670 C CA . GLN A 1 91 ? -7.068 -2.631 13.157 1.00 98.62 91 GLN A CA 1
ATOM 671 C C . GLN A 1 91 ? -8.122 -1.523 13.032 1.00 98.62 91 GLN A C 1
ATOM 673 O O . GLN A 1 91 ? -9.260 -1.810 12.663 1.00 98.62 91 GLN A O 1
ATOM 678 N N . VAL A 1 92 ? -7.735 -0.260 13.247 1.00 98.44 92 VAL A N 1
ATOM 679 C CA . VAL A 1 92 ? -8.657 0.887 13.146 1.00 98.44 92 VAL A CA 1
ATOM 680 C C . VAL A 1 92 ? -9.264 1.011 11.749 1.00 98.44 92 VAL A C 1
ATOM 682 O O . VAL A 1 92 ? -10.463 1.250 11.616 1.00 98.44 92 VAL A O 1
ATOM 685 N N . ALA A 1 93 ? -8.455 0.823 10.701 1.00 98.25 93 ALA A N 1
ATOM 686 C CA . ALA A 1 93 ? -8.931 0.867 9.324 1.00 98.25 93 ALA A CA 1
ATOM 687 C C . ALA A 1 93 ? -10.059 -0.149 9.098 1.00 98.25 93 ALA A C 1
ATOM 689 O O . ALA A 1 93 ? -11.124 0.219 8.606 1.00 98.25 93 ALA A O 1
ATOM 690 N N . ARG A 1 94 ? -9.853 -1.401 9.527 1.00 98.25 94 ARG A N 1
ATOM 691 C CA . ARG A 1 94 ? -10.855 -2.464 9.385 1.00 98.25 94 ARG A CA 1
ATOM 692 C C . ARG A 1 94 ? -12.108 -2.228 10.207 1.00 98.25 94 ARG A C 1
ATOM 694 O O . ARG A 1 94 ? -13.200 -2.440 9.692 1.00 98.25 94 ARG A O 1
ATOM 701 N N . GLU A 1 95 ? -11.963 -1.803 11.460 1.00 98.12 95 GLU A N 1
ATOM 702 C CA . GLU A 1 95 ? -13.102 -1.517 12.342 1.00 98.12 95 GLU A CA 1
ATOM 703 C C . GLU A 1 95 ? -14.018 -0.437 11.751 1.00 98.12 95 GLU A C 1
ATOM 705 O O . GLU A 1 95 ? -15.237 -0.519 11.894 1.00 98.12 95 GLU A O 1
ATOM 710 N N . GLY A 1 96 ? -13.447 0.533 11.033 1.00 96.69 96 GLY A N 1
ATOM 711 C CA . GLY A 1 96 ? -14.206 1.554 10.314 1.00 96.69 96 GLY A CA 1
ATOM 712 C C . GLY A 1 96 ? -14.609 1.183 8.875 1.00 96.69 96 GLY A C 1
ATOM 713 O O . GLY A 1 96 ? -15.239 1.993 8.200 1.00 96.69 96 GLY A O 1
ATOM 714 N N . GLY A 1 97 ? -14.281 -0.021 8.392 1.00 96.38 97 GLY A N 1
ATOM 715 C CA . GLY A 1 97 ? -14.688 -0.520 7.070 1.00 96.38 97 GLY A CA 1
ATOM 716 C C . GLY A 1 97 ? -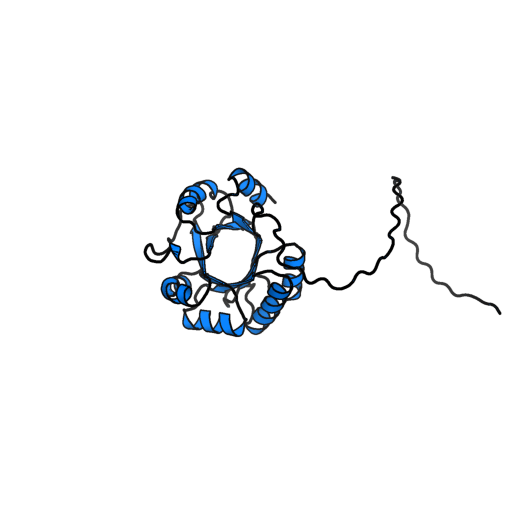13.755 -0.173 5.902 1.00 96.38 97 GLY A C 1
ATOM 717 O O . GLY A 1 97 ? -14.114 -0.407 4.750 1.00 96.38 97 GLY A O 1
ATOM 718 N N . ALA A 1 98 ? -12.558 0.351 6.170 1.00 96.88 98 ALA A N 1
ATOM 719 C CA . ALA A 1 98 ? -11.539 0.624 5.160 1.00 96.88 98 ALA A CA 1
ATOM 720 C C . ALA A 1 98 ? -10.505 -0.507 5.054 1.00 96.88 98 ALA A C 1
ATOM 722 O O . ALA A 1 98 ? -10.216 -1.224 6.014 1.00 96.88 98 ALA A O 1
ATOM 723 N N . LYS A 1 99 ? -9.882 -0.633 3.880 1.00 97.75 99 LYS A N 1
ATOM 724 C CA . LYS A 1 99 ? -8.889 -1.678 3.602 1.00 97.75 99 LYS A CA 1
ATOM 725 C C . LYS A 1 99 ? -7.464 -1.204 3.923 1.00 97.75 99 LYS A C 1
ATOM 727 O O . LYS A 1 99 ? -7.000 -0.231 3.316 1.00 97.75 99 LYS A O 1
ATOM 732 N N . PRO A 1 100 ? -6.730 -1.870 4.831 1.00 98.25 100 PRO A N 1
ATOM 733 C CA . PRO A 1 100 ? -5.350 -1.512 5.140 1.00 98.25 100 PRO A CA 1
ATOM 734 C C . PRO A 1 100 ? -4.377 -1.989 4.054 1.00 98.25 100 PRO A C 1
ATOM 736 O O . PRO A 1 100 ? -4.396 -3.150 3.636 1.00 98.25 100 PRO A O 1
ATOM 739 N N . VAL A 1 101 ? -3.491 -1.087 3.628 1.00 98.44 101 VAL A N 1
ATOM 740 C CA . VAL A 1 101 ? -2.525 -1.290 2.542 1.00 98.44 101 VAL A CA 1
ATOM 741 C C . VAL A 1 101 ? -1.108 -0.994 3.025 1.00 98.44 101 VAL A C 1
ATOM 743 O O . VAL A 1 101 ? -0.828 0.126 3.449 1.00 98.44 101 VAL A O 1
ATOM 746 N N . GLY A 1 102 ? -0.186 -1.947 2.891 1.00 98.19 102 GLY A N 1
ATOM 747 C CA . GLY A 1 102 ? 1.248 -1.700 3.099 1.00 98.19 102 GLY A CA 1
ATOM 748 C C . GLY A 1 102 ? 1.944 -1.292 1.807 1.00 98.19 102 GLY A C 1
ATOM 749 O O . GLY A 1 102 ? 1.741 -1.924 0.776 1.00 98.19 102 GLY A O 1
ATOM 750 N N . VAL A 1 103 ? 2.763 -0.244 1.847 1.00 97.81 103 VAL A N 1
ATOM 751 C CA . VAL A 1 103 ? 3.555 0.237 0.708 1.00 97.81 103 VAL A CA 1
ATOM 752 C C . VAL A 1 103 ? 5.001 -0.218 0.865 1.00 97.81 103 VAL A C 1
ATOM 754 O O . VAL A 1 103 ? 5.671 0.180 1.823 1.00 97.81 103 VAL A O 1
ATOM 757 N N . PHE A 1 104 ? 5.461 -0.991 -0.118 1.00 97.81 104 PHE A N 1
ATOM 758 C CA . PHE A 1 104 ? 6.788 -1.597 -0.187 1.00 97.81 104 PHE A CA 1
ATOM 759 C C . PHE A 1 104 ? 7.535 -1.081 -1.417 1.00 97.81 104 PHE A C 1
ATOM 761 O O . PHE A 1 104 ? 6.946 -0.914 -2.493 1.00 97.81 104 PHE A O 1
ATOM 768 N N . VAL A 1 105 ? 8.823 -0.785 -1.255 1.00 96.25 105 VAL A N 1
ATOM 769 C CA . VAL A 1 105 ? 9.642 -0.160 -2.309 1.00 96.25 105 VAL A CA 1
ATOM 770 C C . VAL A 1 105 ? 10.796 -1.077 -2.700 1.00 96.25 105 VAL A C 1
ATOM 772 O O . VAL A 1 105 ? 10.943 -1.443 -3.866 1.00 96.25 105 VAL A O 1
ATOM 775 N N . GLU A 1 106 ? 11.602 -1.474 -1.723 1.00 96.38 106 GLU A N 1
ATOM 776 C CA . GLU A 1 106 ? 12.835 -2.237 -1.947 1.00 96.38 106 GLU A CA 1
ATOM 777 C C . GLU A 1 106 ? 12.783 -3.642 -1.333 1.00 96.38 106 GLU A C 1
ATOM 779 O O . GLU A 1 106 ? 13.741 -4.401 -1.454 1.00 96.38 106 GLU A O 1
ATOM 784 N N . ASP A 1 107 ? 11.663 -3.998 -0.706 1.00 97.31 107 ASP A N 1
ATOM 785 C CA . ASP A 1 107 ? 11.468 -5.257 0.006 1.00 97.31 107 ASP A CA 1
ATOM 786 C C . ASP A 1 107 ? 11.267 -6.437 -0.950 1.00 97.31 107 ASP A C 1
ATOM 788 O O . ASP A 1 107 ? 10.634 -6.293 -2.002 1.00 97.31 107 ASP A O 1
ATOM 792 N N . ASP A 1 108 ? 11.775 -7.606 -0.557 1.00 97.25 108 ASP A N 1
ATOM 793 C CA . ASP A 1 108 ? 11.554 -8.876 -1.246 1.00 97.25 108 ASP A CA 1
ATOM 794 C C . ASP A 1 108 ? 10.245 -9.561 -0.815 1.00 97.25 108 ASP A C 1
ATOM 796 O O . ASP A 1 108 ? 9.600 -9.179 0.161 1.00 97.25 108 ASP A O 1
ATOM 800 N N . GLU A 1 109 ? 9.861 -10.610 -1.543 1.00 97.06 109 GLU A N 1
ATOM 801 C CA . GLU A 1 109 ? 8.661 -11.421 -1.293 1.00 97.06 109 GLU A CA 1
ATOM 802 C C . GLU A 1 109 ? 8.514 -11.846 0.176 1.00 97.06 109 GLU A C 1
ATOM 804 O O . GLU A 1 109 ? 7.485 -11.602 0.804 1.00 97.06 109 GLU A O 1
ATOM 809 N N . ASN A 1 110 ? 9.567 -12.439 0.745 1.00 97.69 110 ASN A N 1
ATOM 810 C CA . ASN A 1 110 ? 9.548 -12.957 2.110 1.00 97.69 110 ASN A CA 1
ATOM 811 C C . ASN A 1 110 ? 9.352 -11.840 3.141 1.00 97.69 110 ASN A C 1
ATOM 813 O O . ASN A 1 110 ? 8.667 -12.022 4.147 1.00 97.69 110 ASN A O 1
ATOM 817 N N . THR A 1 111 ? 9.981 -10.688 2.920 1.00 97.62 111 THR A N 1
ATOM 818 C CA . THR A 1 111 ? 9.862 -9.522 3.796 1.00 97.62 111 THR A CA 1
ATOM 819 C C . THR A 1 111 ? 8.467 -8.921 3.711 1.00 97.62 111 THR A C 1
ATOM 821 O O . THR A 1 111 ? 7.868 -8.650 4.752 1.00 97.62 111 THR A O 1
ATOM 824 N N . ILE A 1 112 ? 7.917 -8.806 2.501 1.00 98.38 112 ILE A N 1
ATOM 825 C CA . ILE A 1 112 ? 6.556 -8.321 2.256 1.00 98.38 112 ILE A CA 1
ATOM 826 C C . ILE A 1 112 ? 5.526 -9.223 2.944 1.00 98.38 112 ILE A C 1
ATOM 828 O O . ILE A 1 112 ? 4.680 -8.714 3.676 1.00 98.38 112 ILE A O 1
ATOM 832 N N . LEU A 1 113 ? 5.612 -10.547 2.767 1.00 98.25 113 LEU A N 1
ATOM 833 C CA . LEU A 1 113 ? 4.676 -11.499 3.379 1.00 98.25 113 LEU A CA 1
ATOM 834 C C . LEU A 1 113 ? 4.726 -11.437 4.908 1.00 98.25 113 LEU A C 1
ATOM 836 O O . LEU A 1 113 ? 3.691 -11.260 5.545 1.00 98.25 113 LEU A O 1
ATOM 840 N N . ARG A 1 114 ? 5.927 -11.469 5.505 1.00 98.19 114 ARG A N 1
ATOM 841 C CA . ARG A 1 114 ? 6.078 -11.354 6.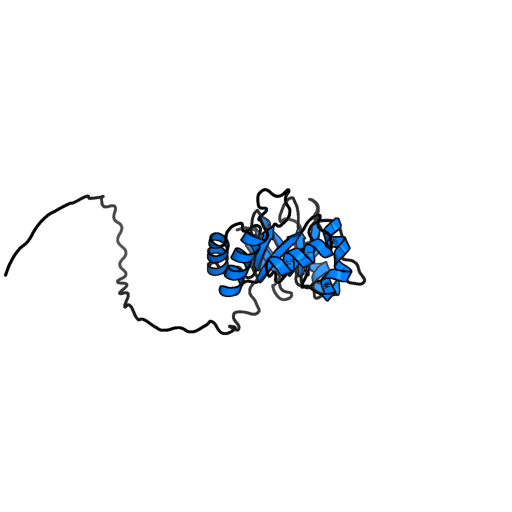966 1.00 98.19 114 ARG A CA 1
ATOM 842 C C . ARG A 1 114 ? 5.529 -10.041 7.513 1.00 98.19 114 ARG A C 1
ATOM 844 O O . ARG A 1 114 ? 4.913 -10.042 8.578 1.00 98.19 114 ARG A O 1
ATOM 851 N N . ALA A 1 115 ? 5.775 -8.925 6.827 1.00 98.12 115 ALA A N 1
ATOM 852 C CA . ALA A 1 115 ? 5.246 -7.624 7.219 1.00 98.12 115 ALA A CA 1
ATOM 853 C C . ALA A 1 115 ? 3.715 -7.595 7.108 1.00 98.12 115 ALA A C 1
ATOM 855 O O . ALA A 1 115 ? 3.047 -7.124 8.027 1.00 98.12 115 ALA A O 1
ATOM 856 N N . ALA A 1 116 ? 3.163 -8.149 6.025 1.00 98.25 116 ALA A N 1
ATOM 857 C CA . ALA A 1 116 ? 1.725 -8.265 5.826 1.00 98.25 116 ALA A CA 1
ATOM 858 C C . ALA A 1 116 ? 1.055 -9.113 6.909 1.00 98.25 116 ALA A C 1
ATOM 860 O O . ALA A 1 116 ? 0.040 -8.687 7.447 1.00 98.25 116 ALA A O 1
ATOM 861 N N . ASP A 1 117 ? 1.638 -10.248 7.288 1.00 98.25 117 ASP A N 1
ATOM 862 C CA . ASP A 1 117 ? 1.131 -11.069 8.391 1.00 98.25 117 ASP A CA 1
ATOM 863 C C . ASP A 1 117 ? 1.246 -10.367 9.744 1.00 98.25 117 ASP A C 1
ATOM 86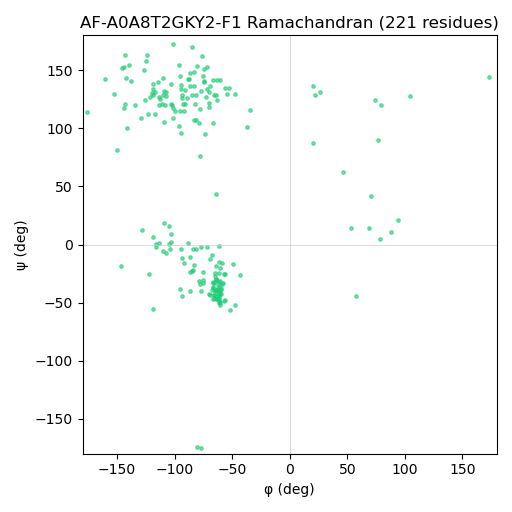5 O O . ASP A 1 117 ? 0.299 -10.331 10.523 1.00 98.25 117 ASP A O 1
ATOM 869 N N . SER A 1 118 ? 2.400 -9.766 10.031 1.00 98.12 118 SER A N 1
ATOM 870 C CA . SER A 1 118 ? 2.659 -9.156 11.343 1.00 98.12 118 SER A CA 1
ATOM 871 C C . SER A 1 118 ? 1.780 -7.935 11.615 1.00 98.12 118 SER A C 1
ATOM 873 O O . SER A 1 118 ? 1.445 -7.664 12.770 1.00 98.12 118 SER A O 1
ATOM 875 N N . SER A 1 119 ? 1.435 -7.192 10.564 1.00 98.19 119 SER A N 1
ATOM 876 C CA . SER A 1 119 ? 0.627 -5.971 10.633 1.00 98.19 119 SER A CA 1
ATOM 877 C C . SER A 1 119 ? -0.819 -6.180 10.192 1.00 98.19 119 SER A C 1
ATOM 879 O O . SER A 1 119 ? -1.546 -5.200 10.026 1.00 98.19 119 SER A O 1
ATOM 881 N N . ASP A 1 120 ? -1.222 -7.437 9.982 1.00 97.75 120 ASP A N 1
ATOM 882 C CA . ASP A 1 120 ? -2.523 -7.818 9.453 1.00 97.75 120 ASP A CA 1
ATOM 883 C C . ASP A 1 120 ? -2.869 -6.953 8.231 1.00 97.75 120 ASP A C 1
ATOM 885 O O . ASP A 1 120 ? -3.786 -6.159 8.290 1.00 97.75 120 ASP A O 1
ATOM 889 N N . LEU A 1 121 ? -2.133 -6.969 7.126 1.00 97.81 121 LEU A N 1
ATOM 890 C CA . LEU A 1 121 ? -2.457 -6.141 5.951 1.00 97.81 121 LEU A CA 1
ATOM 891 C C . LEU A 1 121 ? -3.438 -6.863 5.024 1.00 97.81 121 LEU A C 1
ATOM 893 O O . LEU A 1 121 ? -3.344 -8.074 4.843 1.00 97.81 121 LEU A O 1
ATOM 897 N N . GLU A 1 122 ? -4.380 -6.130 4.420 1.00 96.38 122 GLU A N 1
ATOM 898 C CA . GLU A 1 122 ? -5.266 -6.714 3.404 1.00 96.38 122 GLU A CA 1
ATOM 899 C C . GLU A 1 122 ? -4.636 -6.657 2.010 1.00 96.38 122 GLU A C 1
ATOM 901 O O . GLU A 1 122 ? -4.754 -7.617 1.250 1.00 96.38 122 GLU A O 1
ATOM 906 N N . LEU A 1 123 ? -3.957 -5.553 1.678 1.00 97.94 123 LEU A N 1
ATOM 907 C CA . LEU A 1 123 ? -3.289 -5.383 0.389 1.00 97.94 123 LEU A CA 1
ATOM 908 C C . LEU A 1 123 ? -1.819 -5.003 0.554 1.00 97.94 123 LEU A C 1
ATOM 910 O O . LEU A 1 123 ? -1.437 -4.285 1.484 1.00 97.94 123 LEU A O 1
ATOM 914 N N . VAL A 1 124 ? -1.010 -5.421 -0.417 1.00 98.19 124 VAL A N 1
ATOM 915 C CA . VAL A 1 124 ? 0.389 -5.005 -0.554 1.00 98.19 124 VAL A CA 1
ATOM 916 C C . VAL A 1 124 ? 0.559 -4.173 -1.824 1.00 98.19 124 VAL A C 1
ATOM 918 O O . VAL A 1 124 ? 0.144 -4.572 -2.908 1.00 98.19 124 VAL A O 1
ATOM 921 N N . GLN A 1 125 ? 1.141 -2.984 -1.698 1.00 97.69 125 GLN A N 1
ATOM 922 C CA . GLN A 1 125 ? 1.418 -2.080 -2.810 1.00 97.69 125 GLN A CA 1
ATOM 923 C C . GLN A 1 125 ? 2.895 -2.164 -3.198 1.00 97.69 125 GLN A C 1
ATOM 925 O O . GLN A 1 125 ? 3.765 -1.790 -2.410 1.00 97.69 125 GLN A O 1
ATOM 930 N N . LEU A 1 126 ? 3.164 -2.597 -4.432 1.00 97.25 126 LEU A N 1
ATOM 931 C CA . LEU A 1 126 ? 4.510 -2.807 -4.972 1.00 97.25 126 LEU A CA 1
ATOM 932 C C . LEU A 1 126 ? 4.969 -1.563 -5.741 1.00 97.25 126 LEU A C 1
ATOM 934 O O . LEU A 1 126 ? 4.621 -1.380 -6.910 1.00 97.25 126 LEU A O 1
ATOM 938 N N . HIS A 1 127 ? 5.719 -0.681 -5.072 1.00 94.25 127 HIS A N 1
ATOM 939 C CA . HIS A 1 127 ? 6.091 0.636 -5.603 1.00 94.25 127 HIS A CA 1
ATOM 940 C C . HIS A 1 127 ? 7.468 0.683 -6.276 1.00 94.25 127 HIS A C 1
ATOM 942 O O . HIS A 1 127 ? 7.614 1.337 -7.308 1.00 94.25 127 HIS A O 1
ATOM 948 N N . GLY A 1 128 ? 8.471 -0.021 -5.752 1.00 92.56 128 GLY A N 1
ATOM 949 C CA . GLY A 1 128 ? 9.821 -0.026 -6.324 1.00 92.56 128 GLY A CA 1
ATOM 950 C C . GLY A 1 128 ? 10.133 -1.275 -7.150 1.00 92.56 128 GLY A C 1
ATOM 951 O O . GLY A 1 128 ? 9.343 -2.217 -7.227 1.00 92.56 128 GLY A O 1
ATOM 952 N N . ASN A 1 129 ? 11.291 -1.267 -7.817 1.00 93.69 129 ASN A N 1
ATOM 953 C CA . ASN A 1 129 ? 11.680 -2.334 -8.745 1.00 93.69 129 ASN A CA 1
ATOM 954 C C . ASN A 1 129 ? 11.850 -3.683 -8.041 1.00 93.69 129 ASN A C 1
ATOM 956 O O . ASN A 1 129 ? 11.341 -4.684 -8.541 1.00 93.69 129 ASN A O 1
ATOM 960 N N . SER A 1 130 ? 12.510 -3.704 -6.879 1.00 93.75 130 SER A N 1
ATOM 961 C CA . SER A 1 130 ? 12.728 -4.939 -6.118 1.00 93.75 130 SER A CA 1
ATOM 962 C C . SER A 1 130 ? 11.406 -5.551 -5.659 1.00 93.75 130 SER A C 1
ATOM 964 O O . SER A 1 130 ? 11.168 -6.730 -5.902 1.00 93.75 130 SER A O 1
ATOM 966 N N . SER A 1 131 ? 10.497 -4.746 -5.098 1.00 96.50 131 SER A N 1
ATOM 967 C CA . SER A 1 131 ? 9.187 -5.248 -4.667 1.00 96.50 131 SER A CA 1
ATOM 968 C C . SER A 1 131 ? 8.312 -5.693 -5.840 1.00 96.50 131 SER A C 1
ATOM 970 O O . SER A 1 131 ? 7.638 -6.714 -5.741 1.00 96.50 131 SER A O 1
ATOM 972 N N . ARG A 1 132 ? 8.352 -5.003 -6.990 1.00 96.31 132 ARG A N 1
ATOM 973 C CA . ARG A 1 132 ? 7.646 -5.452 -8.205 1.00 96.31 132 ARG A CA 1
ATOM 974 C C . ARG A 1 132 ? 8.156 -6.791 -8.736 1.00 96.31 132 ARG A C 1
ATOM 976 O O . ARG A 1 132 ? 7.361 -7.541 -9.292 1.00 96.31 132 ARG A O 1
ATOM 983 N N . ALA A 1 133 ? 9.435 -7.117 -8.550 1.00 95.56 133 ALA A N 1
ATOM 984 C CA . ALA A 1 133 ? 9.979 -8.411 -8.965 1.00 95.56 133 ALA A CA 1
ATOM 985 C C . ALA A 1 133 ? 9.353 -9.599 -8.204 1.00 95.56 133 ALA A C 1
ATOM 987 O O . ALA A 1 133 ? 9.409 -10.727 -8.684 1.00 95.56 133 ALA A O 1
ATOM 988 N N . ALA A 1 134 ? 8.720 -9.356 -7.049 1.00 95.56 134 ALA A N 1
ATOM 989 C CA . ALA A 1 134 ? 8.001 -10.370 -6.277 1.00 95.56 134 ALA A CA 1
ATOM 990 C C . ALA A 1 134 ? 6.549 -10.611 -6.750 1.00 95.56 134 ALA A C 1
ATOM 992 O O . ALA A 1 134 ? 5.876 -11.495 -6.220 1.00 95.56 134 ALA A O 1
ATOM 993 N N . PHE A 1 135 ? 6.054 -9.846 -7.733 1.00 95.06 135 PHE A N 1
ATOM 994 C CA . PHE A 1 135 ? 4.643 -9.819 -8.138 1.00 95.06 135 PHE A CA 1
ATOM 995 C C . PHE A 1 135 ? 4.047 -11.204 -8.427 1.00 95.06 135 PHE A C 1
ATOM 997 O O . PHE A 1 135 ? 3.092 -11.592 -7.759 1.00 95.06 135 PHE A O 1
ATOM 1004 N N . SER A 1 136 ? 4.649 -11.971 -9.342 1.00 92.94 136 SER A N 1
ATOM 1005 C CA . SER A 1 136 ? 4.149 -13.276 -9.814 1.00 92.94 136 SER A CA 1
ATOM 1006 C C . SER A 1 136 ? 3.922 -14.311 -8.710 1.00 92.94 136 SER A C 1
ATOM 1008 O O . SER A 1 136 ? 3.134 -15.248 -8.862 1.00 92.94 136 SER A O 1
ATOM 1010 N N . ARG A 1 137 ? 4.637 -14.173 -7.590 1.00 93.50 137 ARG A N 1
ATOM 1011 C CA . ARG A 1 137 ? 4.481 -15.051 -6.429 1.00 93.50 137 ARG A CA 1
ATOM 1012 C C . ARG A 1 137 ? 3.501 -14.468 -5.421 1.00 93.50 137 ARG A C 1
ATOM 1014 O O . ARG A 1 137 ? 2.597 -15.176 -4.992 1.00 93.50 137 ARG A O 1
ATOM 1021 N N . LEU A 1 138 ? 3.604 -13.168 -5.133 1.00 95.12 138 LEU A N 1
ATOM 1022 C CA . LEU A 1 138 ? 2.737 -12.487 -4.168 1.00 95.12 138 LEU A CA 1
ATOM 1023 C C . LEU A 1 138 ? 1.252 -12.557 -4.528 1.00 95.12 138 LEU A C 1
ATOM 1025 O O . LEU A 1 138 ? 0.439 -12.744 -3.629 1.00 95.12 138 LEU A O 1
ATOM 1029 N N . VAL A 1 139 ? 0.890 -12.472 -5.812 1.00 93.44 139 VAL A N 1
ATOM 1030 C CA . VAL A 1 139 ? -0.518 -12.557 -6.258 1.00 93.44 139 VAL A CA 1
ATOM 1031 C C . VAL A 1 139 ? -1.199 -13.887 -5.920 1.00 93.44 139 VAL A C 1
ATOM 1033 O O . VAL A 1 139 ? -2.421 -13.985 -5.964 1.00 93.44 139 VAL A O 1
ATOM 1036 N N . ARG A 1 140 ? -0.432 -14.925 -5.563 1.00 92.31 140 ARG A N 1
ATOM 1037 C CA . ARG A 1 140 ? -0.971 -16.227 -5.133 1.00 92.31 140 ARG A CA 1
ATOM 1038 C C . ARG A 1 140 ? -1.355 -16.249 -3.654 1.00 92.31 140 ARG A C 1
ATOM 1040 O O . ARG A 1 140 ? -2.092 -17.136 -3.237 1.00 92.31 140 ARG A O 1
ATOM 1047 N N . GLU A 1 141 ? -0.852 -15.297 -2.871 1.00 93.81 141 GLU A N 1
ATOM 1048 C CA . GLU A 1 141 ? -0.981 -15.271 -1.410 1.00 93.81 141 GLU A CA 1
ATOM 1049 C C . GLU A 1 141 ? -1.651 -13.997 -0.883 1.00 93.81 141 GLU A C 1
ATOM 1051 O O . GLU A 1 141 ? -2.227 -14.002 0.206 1.00 93.81 141 GLU A O 1
ATOM 1056 N N . ARG A 1 142 ? -1.572 -12.889 -1.627 1.00 95.44 142 ARG A N 1
ATOM 1057 C CA . ARG A 1 142 ? -2.041 -11.564 -1.208 1.00 95.44 142 ARG A CA 1
ATOM 1058 C C . ARG A 1 142 ? -2.717 -10.828 -2.345 1.00 95.44 142 ARG A C 1
ATOM 1060 O O . ARG A 1 142 ? -2.358 -10.995 -3.506 1.00 95.44 142 ARG A O 1
ATOM 1067 N N . LYS A 1 143 ? -3.611 -9.914 -1.967 1.00 96.12 143 LYS A N 1
ATOM 1068 C CA . LYS A 1 143 ? -4.110 -8.899 -2.888 1.00 96.12 143 LYS A CA 1
ATOM 1069 C C . LYS A 1 143 ? -3.025 -7.866 -3.165 1.00 96.12 143 LYS A C 1
ATOM 1071 O O . LYS A 1 143 ? -2.397 -7.359 -2.226 1.00 96.12 143 LYS A O 1
ATOM 1076 N N . VAL A 1 144 ? -2.829 -7.519 -4.429 1.00 96.12 144 VAL A N 1
ATOM 1077 C CA . VAL A 1 144 ? -1.728 -6.660 -4.870 1.00 96.12 144 VAL A CA 1
ATOM 1078 C C . VAL A 1 144 ? -2.229 -5.373 -5.516 1.00 96.12 144 VAL A C 1
ATOM 1080 O O . VAL A 1 144 ? -3.089 -5.375 -6.392 1.00 96.12 144 VAL A O 1
ATOM 1083 N N . ILE A 1 145 ? -1.615 -4.258 -5.113 1.00 95.06 145 ILE A N 1
ATOM 1084 C CA . ILE A 1 145 ? -1.641 -2.996 -5.853 1.00 95.06 145 ILE A CA 1
ATOM 1085 C C . ILE A 1 145 ? -0.311 -2.854 -6.604 1.00 95.06 145 ILE A C 1
ATOM 1087 O O . ILE A 1 145 ? 0.732 -2.606 -5.992 1.00 95.06 145 ILE A O 1
ATOM 1091 N N . TYR A 1 146 ? -0.324 -2.991 -7.928 1.00 94.12 146 TYR A N 1
ATOM 1092 C CA . TYR A 1 146 ? 0.874 -2.846 -8.756 1.00 94.12 146 TYR A CA 1
ATOM 1093 C C . TYR A 1 146 ? 1.068 -1.391 -9.188 1.00 94.12 146 TYR A C 1
ATOM 1095 O O . TYR A 1 146 ? 0.168 -0.792 -9.772 1.00 94.12 146 TYR A O 1
ATOM 1103 N N . VAL A 1 147 ? 2.242 -0.806 -8.931 1.00 92.44 147 VAL A N 1
ATOM 1104 C CA . VAL A 1 147 ? 2.503 0.597 -9.290 1.00 92.44 147 VAL A CA 1
ATOM 1105 C C . VAL A 1 147 ? 3.174 0.718 -10.657 1.00 92.44 147 VAL A C 1
ATOM 1107 O O . VAL A 1 147 ? 4.256 0.167 -10.893 1.00 92.44 147 VAL A O 1
ATOM 1110 N N . LEU A 1 148 ? 2.569 1.525 -11.522 1.00 90.75 148 LEU A N 1
ATOM 1111 C CA . LEU A 1 148 ? 3.128 2.011 -12.776 1.00 90.75 148 LEU A CA 1
ATOM 1112 C C . LEU A 1 148 ? 3.576 3.458 -12.604 1.00 90.75 148 LEU A C 1
ATOM 1114 O O . LEU A 1 148 ? 2.773 4.330 -12.282 1.00 90.75 148 LEU A O 1
ATOM 1118 N N . ASN A 1 149 ? 4.859 3.719 -12.822 1.00 88.06 149 ASN A N 1
ATOM 1119 C CA . ASN A 1 149 ? 5.399 5.069 -12.767 1.00 88.06 149 ASN A CA 1
ATOM 1120 C C . ASN A 1 149 ? 5.244 5.737 -14.129 1.00 88.06 149 ASN A C 1
ATOM 1122 O O . ASN A 1 149 ? 5.565 5.134 -15.150 1.00 88.06 149 ASN A O 1
ATOM 1126 N N . ALA A 1 150 ? 4.815 6.990 -14.140 1.00 85.38 150 ALA A N 1
ATOM 1127 C CA . ALA A 1 150 ? 4.753 7.840 -15.315 1.00 85.38 150 ALA A CA 1
ATOM 1128 C C . ALA A 1 150 ? 5.724 9.018 -15.167 1.00 85.38 150 ALA A C 1
ATOM 1130 O O . ALA A 1 150 ? 5.861 9.598 -14.085 1.00 85.38 150 ALA A O 1
ATOM 1131 N N . ASN A 1 151 ? 6.402 9.377 -16.257 1.00 84.25 151 ASN A N 1
ATOM 1132 C CA . ASN A 1 151 ? 7.260 10.559 -16.295 1.00 84.25 151 ASN A CA 1
ATOM 1133 C C . ASN A 1 151 ? 6.438 11.860 -16.415 1.00 84.25 151 ASN A C 1
ATOM 1135 O O . ASN A 1 151 ? 5.205 11.852 -16.396 1.00 84.25 151 ASN A O 1
ATOM 1139 N N . GLU A 1 152 ? 7.132 12.990 -16.558 1.00 79.88 152 GLU A N 1
ATOM 1140 C CA . GLU A 1 152 ? 6.513 14.313 -16.712 1.00 79.88 152 GLU A CA 1
ATOM 1141 C C . GLU A 1 152 ? 5.748 14.510 -18.023 1.00 79.88 152 GLU A C 1
ATOM 1143 O O . GLU A 1 152 ? 5.061 15.517 -18.144 1.00 79.88 152 GLU A O 1
ATOM 1148 N N . ASP A 1 153 ? 5.843 13.577 -18.971 1.00 79.06 153 ASP A N 1
ATOM 1149 C CA . ASP A 1 153 ? 5.104 13.570 -20.239 1.00 79.06 153 ASP A CA 1
ATOM 1150 C C . ASP A 1 153 ? 3.935 12.568 -20.213 1.00 79.06 153 ASP A C 1
ATOM 1152 O O . ASP A 1 153 ? 3.272 12.352 -21.225 1.00 79.06 153 ASP A O 1
ATOM 1156 N N . GLY A 1 154 ? 3.708 11.892 -19.079 1.00 74.69 154 GLY A N 1
ATOM 1157 C CA . GLY A 1 154 ? 2.708 10.830 -18.955 1.00 74.69 154 GLY A CA 1
ATOM 1158 C C . GLY A 1 154 ? 3.130 9.477 -19.529 1.00 74.69 154 GLY A C 1
ATOM 1159 O O . GLY A 1 154 ? 2.338 8.535 -19.516 1.00 74.69 154 GLY A O 1
ATOM 1160 N N . LYS A 1 155 ? 4.371 9.332 -20.002 1.00 82.12 155 LYS A N 1
ATOM 1161 C CA . LYS A 1 155 ? 4.892 8.056 -20.496 1.00 82.12 155 LYS A CA 1
ATOM 1162 C C . LYS A 1 155 ? 5.146 7.106 -19.329 1.00 82.12 155 LYS A C 1
ATOM 1164 O O . LYS A 1 155 ? 5.895 7.440 -18.408 1.00 82.12 155 LYS A O 1
ATOM 1169 N N . LEU A 1 156 ? 4.582 5.901 -19.411 1.00 85.44 156 LEU A N 1
ATOM 1170 C CA . LEU A 1 156 ? 4.864 4.830 -18.459 1.00 85.44 156 LEU A CA 1
ATOM 1171 C C . LEU A 1 156 ? 6.334 4.401 -18.550 1.00 85.44 156 LEU A C 1
ATOM 1173 O O . LEU A 1 156 ? 6.862 4.121 -19.627 1.00 85.44 156 LEU A O 1
ATOM 1177 N N . LEU A 1 157 ? 6.991 4.367 -17.397 1.00 88.62 157 LEU A N 1
ATOM 1178 C CA . LEU A 1 157 ? 8.394 3.996 -17.217 1.00 88.62 157 LEU A CA 1
ATOM 1179 C C . LEU A 1 157 ? 8.570 2.507 -16.918 1.00 88.62 157 LEU A C 1
ATOM 1181 O O . LEU A 1 157 ? 9.672 1.975 -17.026 1.00 88.62 157 LEU A O 1
ATOM 1185 N N . ASN A 1 158 ? 7.486 1.839 -16.538 1.00 89.94 158 ASN A N 1
ATOM 1186 C CA . ASN A 1 158 ? 7.425 0.403 -16.346 1.00 89.94 158 ASN A CA 1
ATOM 1187 C C . ASN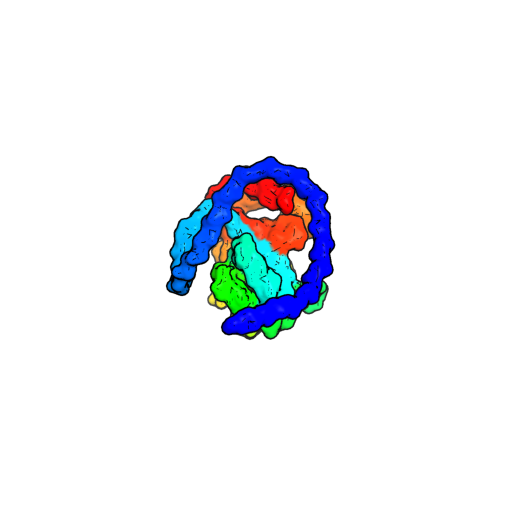 A 1 158 ? 6.065 -0.125 -16.806 1.00 89.94 158 ASN A C 1
ATOM 1189 O O . ASN A 1 158 ? 5.117 0.640 -16.972 1.00 89.94 158 ASN A O 1
ATOM 1193 N N . VAL A 1 159 ? 5.991 -1.435 -17.008 1.00 87.62 159 VAL A N 1
ATOM 1194 C CA . VAL A 1 159 ? 4.783 -2.154 -17.421 1.00 87.62 159 VAL A CA 1
ATOM 1195 C C . VAL A 1 159 ? 4.497 -3.265 -16.422 1.00 87.62 159 VAL A C 1
ATOM 1197 O O . VAL A 1 159 ? 5.402 -3.702 -15.708 1.00 87.62 159 VAL A O 1
ATOM 1200 N N . VAL A 1 160 ? 3.246 -3.709 -16.361 1.00 83.38 160 VAL A N 1
ATOM 1201 C CA . VAL A 1 160 ? 2.907 -4.943 -15.648 1.00 83.38 160 VAL A CA 1
ATOM 1202 C C . VAL A 1 160 ? 3.374 -6.129 -16.506 1.00 83.38 160 VAL A C 1
ATOM 1204 O O . VAL A 1 160 ? 3.241 -6.042 -17.729 1.00 83.38 160 VAL A O 1
ATOM 1207 N N . PRO A 1 161 ? 3.932 -7.211 -15.930 1.00 83.12 161 PRO A N 1
ATOM 1208 C CA . PRO A 1 161 ? 4.263 -8.412 -16.697 1.00 83.12 161 PRO A CA 1
ATOM 1209 C C . PRO A 1 161 ? 3.036 -8.934 -17.454 1.00 83.12 161 PRO A C 1
ATOM 1211 O O . PRO A 1 161 ? 1.977 -9.087 -16.850 1.00 83.12 161 PRO A O 1
ATOM 1214 N N . GLU A 1 162 ? 3.162 -9.196 -18.758 1.00 74.56 162 GLU A N 1
ATOM 1215 C CA . GLU A 1 162 ? 2.021 -9.581 -19.610 1.00 74.56 162 GLU A CA 1
ATOM 1216 C C . GLU A 1 162 ? 1.338 -10.869 -19.133 1.00 74.56 162 GLU A C 1
ATOM 1218 O O . GLU A 1 162 ? 0.113 -10.963 -19.136 1.00 74.56 162 GLU A O 1
ATOM 1223 N N . GLU A 1 163 ? 2.133 -11.838 -18.679 1.00 78.00 163 GLU A N 1
ATOM 1224 C CA . GLU A 1 163 ? 1.658 -13.144 -18.216 1.00 78.00 163 GLU A CA 1
ATOM 1225 C C . GLU A 1 163 ? 0.755 -13.049 -16.978 1.00 78.00 163 GLU A C 1
ATOM 1227 O O . GLU A 1 163 ? -0.279 -13.713 -16.916 1.00 78.00 163 GLU A O 1
ATOM 1232 N N . ASP A 1 164 ? 1.086 -12.156 -16.045 1.00 77.88 164 ASP A N 1
ATOM 1233 C CA . ASP A 1 164 ? 0.434 -12.068 -14.736 1.00 77.88 164 ASP A CA 1
ATOM 1234 C C . ASP A 1 164 ? -0.367 -10.773 -14.550 1.00 77.88 164 ASP A C 1
ATOM 1236 O O . ASP A 1 164 ? -0.936 -10.541 -13.487 1.00 77.88 164 ASP A O 1
ATOM 1240 N N . GLY A 1 165 ? -0.423 -9.887 -15.548 1.00 74.94 165 GLY A N 1
ATOM 1241 C CA . GLY A 1 165 ? -0.949 -8.536 -15.340 1.00 74.94 165 GLY A CA 1
ATOM 1242 C C . GLY A 1 165 ? -2.423 -8.481 -14.948 1.00 74.94 165 GLY A C 1
ATOM 1243 O O . GLY A 1 165 ? -2.815 -7.634 -14.149 1.00 74.94 165 GLY A O 1
ATOM 1244 N N . HIS A 1 166 ? -3.206 -9.447 -15.423 1.00 80.31 166 HIS A N 1
ATOM 1245 C CA . HIS A 1 166 ? -4.610 -9.639 -15.062 1.00 80.31 166 HIS A CA 1
ATOM 1246 C C . HIS A 1 166 ? -4.818 -10.114 -13.610 1.00 80.31 166 HIS A C 1
ATOM 1248 O O . HIS A 1 166 ? -5.946 -10.101 -13.125 1.00 80.31 166 HIS A O 1
ATOM 1254 N N . LEU A 1 167 ? -3.755 -10.543 -12.919 1.00 86.88 167 LEU A N 1
ATOM 1255 C CA . LEU A 1 167 ? -3.802 -10.999 -11.526 1.00 86.88 167 LEU A CA 1
ATOM 1256 C C . LEU A 1 167 ? -3.653 -9.852 -10.521 1.00 86.88 167 LEU A C 1
ATOM 1258 O O . LEU A 1 167 ? -3.856 -10.061 -9.328 1.00 86.88 167 LEU A O 1
ATOM 1262 N N . ALA A 1 168 ? -3.285 -8.646 -10.966 1.00 88.25 168 ALA A N 1
ATOM 1263 C CA . ALA A 1 168 ? -3.262 -7.489 -10.082 1.00 88.25 168 ALA A CA 1
ATOM 1264 C C . ALA A 1 168 ? -4.697 -7.079 -9.715 1.00 88.25 168 ALA A C 1
ATOM 1266 O O . ALA A 1 168 ? -5.482 -6.713 -10.590 1.00 88.25 168 ALA A O 1
ATOM 1267 N N . ASP A 1 169 ? -5.021 -7.055 -8.419 1.00 91.31 169 ASP A N 1
ATOM 1268 C CA . ASP A 1 169 ? -6.316 -6.555 -7.937 1.00 91.31 169 ASP A CA 1
ATOM 1269 C C . ASP A 1 169 ? -6.514 -5.070 -8.272 1.00 91.31 169 ASP A C 1
ATOM 1271 O O . ASP A 1 169 ? -7.630 -4.623 -8.560 1.00 91.31 169 ASP A O 1
ATOM 1275 N N . TRP A 1 170 ? -5.417 -4.305 -8.205 1.00 91.12 170 TRP A N 1
ATOM 1276 C CA . TRP A 1 170 ? -5.390 -2.878 -8.498 1.00 91.12 170 TRP A CA 1
ATOM 1277 C C . TRP A 1 170 ? -4.105 -2.484 -9.225 1.00 91.12 170 TRP A C 1
ATOM 1279 O O . TRP A 1 170 ? -3.009 -2.929 -8.880 1.00 91.12 170 TRP A O 1
ATOM 1289 N N . ILE A 1 171 ? -4.223 -1.549 -10.161 1.00 89.62 171 ILE A N 1
ATOM 1290 C CA . ILE A 1 171 ? -3.093 -0.831 -10.748 1.00 89.62 171 ILE A CA 1
ATOM 1291 C C . ILE A 1 171 ? -3.098 0.594 -10.212 1.00 89.62 171 ILE A C 1
ATOM 1293 O O . ILE A 1 171 ? -4.122 1.264 -10.229 1.00 89.62 171 ILE A O 1
ATOM 1297 N N . LEU A 1 172 ? -1.956 1.081 -9.740 1.00 88.06 172 LEU A N 1
ATOM 1298 C CA . LEU A 1 172 ? -1.786 2.473 -9.343 1.00 88.06 172 LEU A CA 1
ATOM 1299 C C . LEU A 1 172 ? -0.851 3.173 -10.317 1.00 88.06 172 LEU A C 1
ATOM 1301 O O . LEU A 1 172 ? 0.306 2.784 -10.450 1.00 88.06 172 LEU A O 1
ATOM 1305 N N . VAL A 1 173 ? -1.333 4.233 -10.957 1.00 86.88 173 VAL A N 1
ATOM 1306 C CA . VAL A 1 173 ? -0.499 5.095 -11.796 1.00 86.88 173 VAL A CA 1
ATOM 1307 C C . VAL A 1 173 ? 0.034 6.242 -10.941 1.00 86.88 173 VAL A C 1
ATOM 1309 O O . VAL A 1 173 ? -0.730 7.069 -10.434 1.00 86.88 173 VAL A O 1
ATOM 1312 N N . ASP A 1 174 ? 1.353 6.277 -10.764 1.00 84.69 174 ASP A N 1
ATOM 1313 C CA . ASP A 1 174 ? 2.065 7.292 -9.992 1.00 84.69 174 ASP A CA 1
ATOM 1314 C C . ASP A 1 174 ? 2.885 8.194 -10.920 1.00 84.69 174 ASP A C 1
ATOM 1316 O O . ASP A 1 174 ? 3.677 7.711 -11.723 1.00 84.69 174 ASP A O 1
ATOM 1320 N N . SER A 1 175 ? 2.731 9.510 -10.797 1.00 77.12 175 SER A N 1
ATOM 1321 C CA . SER A 1 175 ? 3.574 10.489 -11.481 1.00 77.12 175 SER A CA 1
ATOM 1322 C C . SER A 1 175 ? 4.235 11.386 -10.446 1.00 77.12 175 SER A C 1
ATOM 1324 O O . SER A 1 175 ? 3.557 12.008 -9.626 1.00 77.12 175 SER A O 1
ATOM 1326 N N . ALA A 1 176 ? 5.563 11.497 -10.517 1.00 65.12 176 ALA A N 1
ATOM 1327 C CA . ALA A 1 176 ? 6.340 12.341 -9.613 1.00 65.12 176 ALA A CA 1
ATOM 1328 C C . ALA A 1 176 ? 5.964 13.834 -9.708 1.00 65.12 176 ALA A C 1
ATOM 1330 O O . ALA A 1 176 ? 6.153 14.569 -8.740 1.00 65.12 176 ALA A O 1
ATOM 1331 N N . THR A 1 177 ? 5.409 14.277 -10.841 1.00 59.44 177 THR A N 1
ATOM 1332 C CA . THR A 1 177 ? 5.036 15.678 -11.103 1.00 59.44 177 THR A CA 1
ATOM 1333 C C . THR A 1 177 ? 3.540 15.974 -11.007 1.00 59.44 177 THR A C 1
ATOM 1335 O O . THR A 1 177 ? 3.159 17.141 -11.072 1.00 59.44 177 THR A O 1
ATOM 1338 N N . GLY A 1 178 ? 2.701 14.959 -10.775 1.00 55.47 178 GLY A N 1
ATOM 1339 C CA . GLY A 1 178 ? 1.263 15.113 -10.548 1.00 55.47 178 GLY A CA 1
ATOM 1340 C C . GLY A 1 178 ? 0.426 15.451 -11.799 1.00 55.47 178 GLY A C 1
ATOM 1341 O O . GLY A 1 178 ? 0.617 16.462 -12.468 1.00 55.47 178 GLY A O 1
ATOM 1342 N N . GLY A 1 179 ? -0.581 14.612 -12.063 1.00 57.31 179 GLY A N 1
ATOM 1343 C CA . GLY A 1 179 ? -1.935 15.033 -12.452 1.00 57.31 179 GLY A CA 1
ATOM 1344 C C . GLY A 1 179 ? -2.240 15.688 -13.809 1.00 57.31 179 GLY A C 1
ATOM 1345 O O . GLY A 1 179 ? -3.339 16.218 -13.925 1.00 57.31 179 GLY A O 1
ATOM 1346 N N . ARG A 1 180 ? -1.373 15.679 -14.836 1.00 53.72 180 ARG A N 1
ATOM 1347 C CA . ARG A 1 180 ? -1.728 16.281 -16.154 1.00 53.72 180 ARG A CA 1
ATOM 1348 C C . ARG A 1 180 ? -1.949 15.324 -17.331 1.00 53.72 180 ARG A C 1
ATOM 1350 O O . ARG A 1 180 ? -2.371 15.784 -18.384 1.00 53.72 180 ARG A O 1
ATOM 1357 N N . TYR A 1 181 ? -1.708 14.022 -17.174 1.00 53.78 181 TYR A N 1
ATOM 1358 C CA . TYR A 1 181 ? -1.626 13.095 -18.322 1.00 53.78 181 TYR A CA 1
ATOM 1359 C C . TYR A 1 181 ? -2.514 11.852 -18.207 1.00 53.78 181 TYR A C 1
ATOM 1361 O O . TYR A 1 181 ? -2.355 10.888 -18.953 1.00 53.78 181 TYR A O 1
ATOM 1369 N N . LEU A 1 182 ? -3.439 11.854 -17.249 1.00 53.19 182 LEU A N 1
ATOM 1370 C CA . LEU A 1 182 ? -4.169 10.651 -16.853 1.00 53.19 182 LEU A CA 1
ATOM 1371 C C . LEU A 1 182 ? -5.252 10.242 -17.865 1.00 53.19 182 LEU A C 1
ATOM 1373 O O . LEU A 1 182 ? -5.537 9.054 -17.987 1.00 53.19 182 LEU A O 1
ATOM 1377 N N . ASP A 1 183 ? -5.754 11.178 -18.673 1.00 50.94 183 ASP A N 1
ATOM 1378 C CA . ASP A 1 183 ? -6.806 10.907 -19.664 1.00 50.94 183 ASP A CA 1
ATOM 1379 C C . ASP A 1 183 ? -6.351 9.948 -20.782 1.00 50.94 183 ASP A C 1
ATOM 1381 O O . ASP A 1 183 ? -7.138 9.133 -21.264 1.00 50.94 183 ASP A O 1
ATOM 1385 N N . GLN A 1 184 ? -5.070 9.984 -21.175 1.00 49.53 184 GLN A N 1
ATOM 1386 C CA . GLN A 1 184 ? -4.538 9.113 -22.237 1.00 49.53 184 GLN A CA 1
ATOM 1387 C C . GLN A 1 184 ? -4.246 7.688 -21.748 1.00 49.53 184 GLN A C 1
ATOM 1389 O O . GLN A 1 184 ? -4.401 6.732 -22.507 1.00 49.53 184 GLN A O 1
ATOM 1394 N N . LEU A 1 185 ? -3.861 7.529 -20.478 1.00 52.44 185 LEU A N 1
ATOM 1395 C CA . LEU A 1 185 ? -3.554 6.222 -19.889 1.00 52.44 185 LEU A CA 1
ATOM 1396 C C . LEU A 1 185 ? -4.822 5.413 -19.588 1.00 52.44 185 LEU A C 1
ATOM 1398 O O . LEU A 1 185 ? -4.812 4.190 -19.704 1.00 52.44 185 LEU A O 1
ATOM 1402 N N . LEU A 1 186 ? -5.931 6.085 -19.271 1.00 51.50 186 LEU A N 1
ATOM 1403 C CA . LEU A 1 186 ? -7.212 5.441 -18.962 1.00 51.50 186 LEU A CA 1
ATOM 1404 C C . LEU A 1 186 ? -7.770 4.611 -20.127 1.00 51.50 186 LEU A C 1
ATOM 1406 O O . LEU A 1 186 ? -8.321 3.539 -19.895 1.00 51.50 186 LEU A O 1
ATOM 1410 N N . SER A 1 187 ? -7.557 5.042 -21.376 1.00 46.59 187 SER A N 1
ATOM 1411 C CA . SER A 1 187 ? -7.989 4.275 -22.559 1.00 46.59 187 SER A CA 1
ATOM 1412 C C . SER A 1 187 ? -7.266 2.928 -22.682 1.00 46.59 187 SER A C 1
ATOM 1414 O O . SER A 1 187 ? -7.827 1.970 -23.204 1.00 46.59 187 SER A O 1
ATOM 1416 N N . PHE A 1 188 ? -6.027 2.849 -22.189 1.00 48.47 188 PHE A N 1
ATOM 1417 C CA . PHE A 1 188 ? -5.220 1.631 -22.231 1.00 48.47 188 PHE A CA 1
ATOM 1418 C C . PHE A 1 188 ? -5.666 0.620 -21.164 1.00 48.47 188 PHE A C 1
ATOM 1420 O O . PHE A 1 188 ? -5.758 -0.571 -21.447 1.00 48.47 188 PHE A O 1
ATOM 1427 N N . PHE A 1 189 ? -6.003 1.093 -19.957 1.00 50.34 189 PHE A N 1
ATOM 1428 C CA . PHE A 1 189 ? -6.416 0.225 -18.844 1.00 50.34 189 PHE A CA 1
ATOM 1429 C C . PHE A 1 189 ? -7.893 -0.168 -18.861 1.00 50.34 189 PHE A C 1
ATOM 1431 O O . PHE A 1 189 ? -8.231 -1.215 -18.313 1.00 50.34 189 PHE A O 1
ATOM 1438 N N . ALA A 1 190 ? -8.757 0.596 -19.537 1.00 47.06 190 ALA A N 1
ATOM 1439 C CA . ALA A 1 190 ? -10.163 0.232 -19.739 1.00 47.06 190 ALA A CA 1
ATOM 1440 C C . ALA A 1 190 ? -10.345 -1.113 -20.476 1.00 47.06 190 ALA A C 1
ATOM 1442 O O . ALA A 1 190 ? -11.424 -1.688 -20.446 1.00 47.06 190 ALA A O 1
ATOM 1443 N N . LEU A 1 191 ? -9.296 -1.635 -21.122 1.00 43.09 191 LEU A N 1
ATOM 1444 C CA . LEU A 1 191 ? -9.307 -2.940 -21.790 1.00 43.09 191 LEU A CA 1
ATOM 1445 C C . LEU A 1 191 ? -8.806 -4.091 -20.901 1.00 43.09 191 LEU A C 1
ATOM 1447 O O . LEU A 1 191 ? -8.936 -5.255 -21.276 1.00 43.09 191 LEU A O 1
ATOM 1451 N N . SER A 1 192 ? -8.209 -3.795 -19.742 1.00 50.28 192 SER A N 1
ATOM 1452 C CA . SER A 1 192 ? -7.520 -4.792 -18.913 1.00 50.28 192 SER A CA 1
ATOM 1453 C C . SER A 1 192 ? -8.387 -5.399 -17.804 1.00 50.28 192 SER A C 1
ATOM 1455 O O . SER A 1 192 ? -7.910 -6.295 -17.119 1.00 50.28 192 SER A O 1
ATOM 1457 N N . HIS A 1 193 ? -9.633 -4.944 -17.612 1.00 61.03 193 HIS A N 1
ATOM 1458 C CA . HIS A 1 193 ? -10.514 -5.324 -16.486 1.00 61.03 193 HIS A CA 1
ATOM 1459 C C . HIS A 1 193 ? -9.882 -5.133 -15.085 1.00 61.03 193 HIS A C 1
ATOM 1461 O O . HIS A 1 193 ? -10.385 -5.653 -14.089 1.00 61.03 193 HIS A O 1
ATOM 1467 N N . CYS A 1 194 ? -8.772 -4.393 -14.983 1.00 61.31 194 CYS A N 1
ATOM 1468 C CA . CYS A 1 194 ? -8.128 -4.065 -13.716 1.00 61.31 194 CYS A CA 1
ATOM 1469 C C . CYS A 1 194 ? -8.732 -2.785 -13.148 1.00 61.31 194 CYS A C 1
ATOM 1471 O O . CYS A 1 194 ? -8.953 -1.809 -13.867 1.00 61.31 194 CYS A O 1
ATOM 1473 N N . ASN A 1 195 ? -8.896 -2.740 -11.831 1.00 74.25 195 ASN A N 1
ATOM 1474 C CA . ASN A 1 195 ? -9.249 -1.496 -11.175 1.00 74.25 195 ASN A CA 1
ATOM 1475 C C . ASN A 1 195 ? -8.047 -0.541 -11.114 1.00 74.25 195 ASN A C 1
ATOM 1477 O O . ASN A 1 195 ? -6.934 -0.972 -10.800 1.00 74.25 195 ASN A O 1
ATOM 1481 N N . VAL A 1 196 ? -8.262 0.761 -11.337 1.00 71.81 196 VAL A N 1
ATOM 1482 C CA . VAL A 1 196 ? -7.166 1.741 -11.412 1.00 71.81 196 VAL A CA 1
ATOM 1483 C C . VAL A 1 196 ? -7.271 2.826 -10.341 1.00 71.81 196 VAL A C 1
ATOM 1485 O O . VAL A 1 196 ? -8.277 3.521 -10.204 1.00 71.81 196 VAL A O 1
ATOM 1488 N N . PHE A 1 197 ? -6.171 3.012 -9.619 1.00 70.31 197 PHE A N 1
ATOM 1489 C CA . PHE A 1 197 ? -5.894 4.154 -8.764 1.00 70.31 197 PHE A CA 1
ATOM 1490 C C . PHE A 1 197 ? -5.080 5.206 -9.510 1.00 70.31 197 PHE A C 1
ATOM 1492 O O . PHE A 1 197 ? -4.040 4.914 -10.105 1.00 70.31 197 PHE A O 1
ATOM 1499 N N . LEU A 1 198 ? -5.498 6.456 -9.375 1.00 67.06 198 LEU A N 1
ATOM 1500 C CA . LEU A 1 198 ? -4.773 7.612 -9.867 1.00 67.06 198 LEU A CA 1
ATOM 1501 C C . LEU A 1 198 ? -4.275 8.435 -8.686 1.00 67.06 198 LEU A C 1
ATOM 1503 O O . LEU A 1 198 ? -5.048 8.838 -7.812 1.00 67.06 198 LEU A O 1
ATOM 1507 N N . ARG A 1 199 ? -2.967 8.689 -8.639 1.00 65.31 199 ARG A N 1
ATOM 1508 C CA . ARG A 1 199 ? -2.401 9.555 -7.605 1.00 65.31 199 ARG A CA 1
ATOM 1509 C C . ARG A 1 199 ? -2.665 11.028 -7.945 1.00 65.31 199 ARG A C 1
ATOM 1511 O O . ARG A 1 199 ? -2.153 11.536 -8.943 1.00 65.31 199 ARG A O 1
ATOM 1518 N N . GLY A 1 200 ? -3.433 11.709 -7.092 1.00 57.91 200 GLY A N 1
ATOM 1519 C CA . GLY A 1 200 ? -3.597 13.165 -7.105 1.00 57.91 200 GLY A CA 1
ATOM 1520 C C . GLY A 1 200 ? -2.431 13.896 -6.426 1.00 57.91 200 GLY A C 1
ATOM 1521 O O . GLY A 1 200 ? -1.429 13.290 -6.031 1.00 57.91 200 GLY A O 1
ATOM 1522 N N . THR A 1 201 ? -2.535 15.217 -6.275 1.00 45.97 201 THR A N 1
ATOM 1523 C CA . THR A 1 201 ? -1.507 15.998 -5.577 1.00 45.97 201 THR A CA 1
ATOM 1524 C C . THR A 1 201 ? -1.486 15.685 -4.071 1.00 45.97 201 THR A C 1
ATOM 1526 O O . THR A 1 201 ? -2.497 15.540 -3.388 1.00 45.97 201 THR A O 1
ATOM 1529 N N . SER A 1 202 ? -0.262 15.537 -3.567 1.00 47.06 202 SER A N 1
ATOM 1530 C CA . SER A 1 202 ? 0.191 15.396 -2.176 1.00 47.06 202 SER A CA 1
ATOM 1531 C C . SER A 1 202 ? -0.341 14.257 -1.280 1.00 47.06 202 SER A C 1
ATOM 1533 O O . SER A 1 202 ? 0.512 13.638 -0.645 1.00 47.06 202 SER A O 1
ATOM 1535 N N . TYR A 1 203 ? -1.634 13.900 -1.207 1.00 45.97 203 TYR A N 1
ATOM 1536 C CA . TYR A 1 203 ? -2.093 12.911 -0.192 1.00 45.97 203 TYR A CA 1
ATOM 1537 C C . TYR A 1 203 ? -3.249 11.981 -0.579 1.00 45.97 203 TYR A C 1
ATOM 1539 O O . TYR A 1 203 ? -3.388 10.919 0.038 1.00 45.97 203 TYR A O 1
ATOM 1547 N N . THR A 1 204 ? -4.020 12.324 -1.609 1.00 51.22 204 THR A N 1
ATOM 1548 C CA . THR A 1 204 ? -5.221 11.573 -1.990 1.00 51.22 204 THR A CA 1
ATOM 1549 C C . THR A 1 204 ? -4.975 10.799 -3.277 1.00 51.22 204 THR A C 1
ATOM 1551 O O . THR A 1 204 ? -4.511 11.346 -4.280 1.00 51.22 204 THR A O 1
ATOM 1554 N N . ILE A 1 205 ? -5.259 9.501 -3.244 1.00 58.62 205 ILE A N 1
ATOM 1555 C CA . ILE A 1 205 ? -5.303 8.659 -4.435 1.00 58.62 205 ILE A CA 1
ATOM 1556 C C . ILE A 1 205 ? -6.778 8.344 -4.681 1.00 58.62 205 ILE A C 1
ATOM 1558 O O . ILE A 1 205 ? -7.437 7.754 -3.824 1.00 58.62 205 ILE A O 1
ATOM 1562 N N . THR A 1 206 ? -7.280 8.745 -5.841 1.00 56.56 206 THR A N 1
ATOM 1563 C CA . THR A 1 206 ? -8.680 8.556 -6.228 1.00 56.56 206 THR A CA 1
ATOM 1564 C C . THR A 1 206 ? -8.773 7.410 -7.217 1.00 56.56 206 THR A C 1
ATOM 1566 O O . THR A 1 206 ? -7.943 7.264 -8.114 1.00 56.56 206 THR A O 1
ATOM 1569 N N . LEU A 1 207 ? -9.782 6.577 -7.031 1.00 60.62 207 LEU A N 1
ATOM 1570 C CA . LEU A 1 207 ? -10.048 5.409 -7.842 1.00 60.62 207 LEU A CA 1
ATOM 1571 C C . LEU A 1 207 ? -11.047 5.731 -8.940 1.00 60.62 207 LEU A C 1
ATOM 1573 O O . LEU A 1 207 ? -12.071 6.368 -8.690 1.00 60.62 207 LEU A O 1
ATOM 1577 N N . VAL A 1 208 ? -10.765 5.233 -10.136 1.00 54.88 208 VAL A N 1
ATOM 1578 C CA . VAL A 1 208 ? -11.685 5.285 -11.269 1.00 54.88 208 VAL A CA 1
ATOM 1579 C C . VAL A 1 208 ? -12.163 3.859 -11.492 1.00 54.88 208 VAL A C 1
ATOM 1581 O O . VAL A 1 208 ? -11.393 3.002 -11.921 1.00 54.88 208 VAL A O 1
ATOM 1584 N N . HIS A 1 209 ? -13.408 3.573 -11.107 1.00 45.03 209 HIS A N 1
ATOM 1585 C CA . HIS A 1 209 ? -14.034 2.303 -11.461 1.00 45.03 209 HIS A CA 1
ATOM 1586 C C . HIS A 1 209 ? -14.416 2.361 -12.942 1.00 45.03 209 HIS A C 1
ATOM 1588 O O . HIS A 1 209 ? -14.719 3.439 -13.452 1.00 45.03 209 HIS A O 1
ATOM 1594 N N . GLU A 1 210 ? -14.435 1.209 -13.611 1.00 41.00 210 GLU A N 1
ATOM 1595 C CA . GLU A 1 210 ? -14.656 1.007 -15.056 1.00 41.00 210 GLU A CA 1
ATOM 1596 C C . GLU A 1 210 ? -15.888 1.742 -15.637 1.00 41.00 210 GLU A C 1
ATOM 1598 O O . GLU A 1 210 ? -16.001 1.942 -16.842 1.00 41.00 210 GLU A O 1
ATOM 1603 N N . THR A 1 211 ? -16.810 2.195 -14.783 1.00 36.62 211 THR A N 1
ATOM 1604 C CA . THR A 1 211 ? -18.066 2.868 -15.152 1.00 36.62 211 THR A CA 1
ATOM 1605 C C . THR A 1 211 ? -18.082 4.377 -14.858 1.00 36.62 211 THR A C 1
ATOM 1607 O O . THR A 1 211 ? -19.013 5.073 -15.263 1.00 36.62 211 THR A O 1
ATOM 1610 N N . VAL A 1 212 ? -17.063 4.921 -14.184 1.00 37.22 212 VAL A N 1
ATOM 1611 C CA . VAL A 1 212 ? -16.992 6.357 -13.882 1.00 37.22 212 VAL A CA 1
ATOM 1612 C C . VAL A 1 212 ? -16.526 7.094 -15.134 1.00 37.22 212 VAL A C 1
ATOM 1614 O O . VAL A 1 212 ? -15.356 7.055 -15.510 1.00 37.22 212 VAL A O 1
ATOM 1617 N N . CYS A 1 213 ? -17.477 7.752 -15.797 1.00 31.88 213 CYS A N 1
ATOM 1618 C CA . CYS A 1 213 ? -17.253 8.566 -16.985 1.00 31.88 213 CYS A CA 1
ATOM 1619 C C . CYS A 1 213 ? -16.057 9.516 -16.776 1.00 31.88 213 CYS A C 1
ATOM 1621 O O . CYS A 1 213 ? -16.007 10.246 -15.780 1.00 31.88 213 CYS A O 1
ATOM 1623 N N . LEU A 1 214 ? -15.121 9.518 -17.736 1.00 37.47 214 LEU A N 1
ATOM 1624 C CA . LEU A 1 214 ? -13.867 10.294 -17.761 1.00 37.47 214 LEU A CA 1
ATOM 1625 C C . LEU A 1 214 ? -14.013 11.761 -17.306 1.00 37.47 214 LEU A C 1
ATOM 1627 O O . LEU A 1 214 ? -13.070 12.338 -16.775 1.00 37.47 214 LEU A O 1
ATOM 1631 N N . SER A 1 215 ? -15.201 12.355 -17.445 1.00 33.84 215 SER A N 1
ATOM 1632 C CA . SER A 1 215 ? -15.501 13.723 -17.013 1.00 33.84 215 SER A CA 1
ATOM 1633 C C . SER A 1 215 ? -15.422 13.964 -15.496 1.00 33.84 215 SER A C 1
ATOM 1635 O O . SER A 1 215 ? -15.206 15.102 -15.088 1.00 33.84 215 SER A O 1
ATOM 1637 N N . GLN A 1 216 ? -15.596 12.942 -14.649 1.00 33.41 216 GLN A N 1
ATOM 1638 C CA . GLN A 1 216 ? -15.589 13.113 -13.183 1.00 33.41 216 GLN A CA 1
ATOM 1639 C C . GLN A 1 216 ? -14.181 13.045 -12.571 1.00 33.41 216 GLN A C 1
ATOM 1641 O O . GLN A 1 216 ? -13.926 13.632 -11.521 1.00 33.41 216 GLN A O 1
ATOM 1646 N N . VAL A 1 217 ? -13.233 12.388 -13.245 1.00 36.34 217 VAL A N 1
ATOM 1647 C CA . VAL A 1 217 ? -11.845 12.242 -12.771 1.00 36.34 217 VAL A CA 1
ATOM 1648 C C . VAL A 1 217 ? -11.118 13.590 -12.777 1.00 36.34 217 VAL A C 1
ATOM 1650 O O . VAL A 1 217 ? -10.407 13.920 -11.827 1.00 36.34 217 VAL A O 1
ATOM 1653 N N . THR A 1 218 ? -11.365 14.412 -13.801 1.00 31.89 218 THR A N 1
ATOM 1654 C CA . THR A 1 218 ? -10.780 15.753 -13.946 1.00 31.89 218 THR A CA 1
ATOM 1655 C C . THR A 1 218 ? -11.209 16.748 -12.866 1.00 31.89 218 THR A C 1
ATOM 1657 O O . THR A 1 218 ? -10.451 17.676 -12.573 1.00 31.89 218 THR A O 1
ATOM 1660 N N . GLU A 1 219 ? -12.388 16.581 -12.258 1.00 30.16 219 GLU A N 1
ATOM 1661 C CA . GLU A 1 219 ? -12.846 17.453 -11.166 1.00 30.16 219 GLU A CA 1
ATOM 1662 C C . GLU A 1 219 ? -12.172 17.114 -9.831 1.00 30.16 219 GLU A C 1
ATOM 1664 O O . GLU A 1 219 ? -11.847 18.021 -9.069 1.00 30.16 219 GLU A O 1
ATOM 1669 N N . ILE A 1 220 ? -11.870 15.838 -9.572 1.00 34.47 220 ILE A N 1
ATOM 1670 C CA . ILE A 1 220 ? -11.315 15.397 -8.282 1.00 34.47 220 ILE A CA 1
ATOM 1671 C C . ILE A 1 220 ? -9.831 15.766 -8.142 1.00 34.47 220 ILE A C 1
ATOM 1673 O O . ILE A 1 220 ? -9.377 16.112 -7.058 1.00 34.47 220 ILE A O 1
ATOM 1677 N N . SER A 1 221 ? -9.070 15.775 -9.238 1.00 30.36 221 SER A N 1
ATOM 1678 C CA . SER A 1 221 ? -7.667 16.227 -9.249 1.00 30.36 221 SER A CA 1
ATOM 1679 C C . SER A 1 221 ? -7.477 17.746 -9.089 1.00 30.36 221 SER A C 1
ATOM 1681 O O . SER A 1 221 ? -6.338 18.215 -9.087 1.00 30.36 221 SER A O 1
ATOM 1683 N N . ARG A 1 222 ? -8.567 18.524 -9.002 1.00 27.25 222 ARG A N 1
ATOM 1684 C CA . ARG A 1 222 ? -8.549 19.991 -8.853 1.00 27.25 222 ARG A CA 1
ATOM 1685 C C . ARG A 1 222 ? -8.901 20.484 -7.441 1.00 27.25 222 ARG A C 1
ATOM 1687 O O . ARG A 1 222 ? -8.920 21.700 -7.251 1.00 27.25 222 ARG A O 1
ATOM 1694 N N . VAL A 1 223 ? -9.173 19.584 -6.491 1.00 30.22 223 VAL A N 1
ATOM 1695 C CA . VAL A 1 223 ? -9.462 19.914 -5.080 1.00 30.22 223 VAL A CA 1
ATOM 1696 C C . VAL A 1 223 ? -8.200 19.830 -4.232 1.00 30.22 223 VAL A C 1
ATOM 1698 O O . VAL A 1 223 ? -7.447 18.844 -4.394 1.00 30.22 223 VAL A O 1
#

Secondary structure (DSSP, 8-state):
-----------------------------------------TTSPPEEEE---SHHHHHHHHHTT-SEEEEE--TTSTTB--HHHHHHHHHHHHHTTPEEEEEESS--HHHHHHHHHHTT-SEEEE-SHHHHTTHHHHTTTSEEEEEEEE-TTS-BS----TTTGGG-SEEEEEETT-SSSHHHHHHHHTTTT-EEEEE-STTEEEEE-TTS-TTTHHHHTT-

Organism: NCBI:txid1240361

InterPro domains:
  IPR001240 N-(5'phosphoribosyl) anthranilate isomerase (PRAI) domain [MF_00135] (45-211)
  IPR001240 N-(5'phosphoribosyl) anthranilate isomerase (PRAI) domain [PF00697] (47-184)
  IPR001240 N-(5'phosphoribosyl) anthranilate isomerase (PRAI) domain [cd00405] (47-181)
  IPR011060 Ribulose-phosphate binding barrel [SSF51366] (46-180)
  IPR013785 Aldolase-type TIM barrel [G3DSA:3.20.20.70] (44-192)
  IPR044643 N-(5'-phosphoribosyl)anthranilate isomerase family [PTHR42894] (5-180)

Sequence (223 aa):
MSTGLSNRKVSFSSVGYAQNRKLSCSVSSTENVAPKDDDRGKDRPLVKMCGITSARDAAMAVEAGADFIGMIIWPHSKRSISLSVAKDISQVAREGGAKPVGVFVEDDENTILRAADSSDLELVQLHGNSSRAAFSRLVRERKVIYVLNANEDGKLLNVVPEEDGHLADWILVDSATGGRYLDQLLSFFALSHCNVFLRGTSYTITLVHETVCLSQVTEISRV